Protein AF-A0A1M7S8F9-F1 (afdb_monomer_lite)

Sequence (194 aa):
MSPNDPVRAPMTLAQFEDLALRHGPDLDDWPAAARPGALALLEASAEARAVQAGAAALWRALDALAAEAEAPSPGLSARILAAAEAQAGAAPPEAARPPRPPAAEARRGRAGARRLLGAARRALTGAAGAGAAMAASLMLGAWLGYAALPAGANMAALSTAFPAAAGLETDAGADLLSQPLFAEIDAELEQDAR

pLDDT: mean 70.5, std 21.94, range [34.94, 98.38]

Organism: NCBI:txid1189325

Foldseek 3Di:
DDPDPPPPDADDLVNLLVQCQVQHLDLVSGDPVCSVSLVVCCVVDPVSVVSSVVRNVVVVVVVVVVVVDDDPDPVVVVVVVVVVVVVVPDDDPPPPPPPPPPPVVVVVVVVVVVVVVVVVVCVVVPDPDDPVVVVVVVVVCVVVVVPDDPPPPPPVVVVVPDDDPDDDDDDDDDDDPDDDPPPPPVPVVVVVPD

Secondary structure (DSSP, 8-state):
-------PPPPPHHHHHHHHHHH-S-GGGS-TTTHHHHHHHHHH-HHHHHHHHHHHHHHHHHHHHHHHSPPPPHHHHHHHHHHHHHHHHS------PPPPPPTTHHHHHHHHHHHHHHHHHHHHHH--SSSHHHHHHHHHHHHTT-----TTSSHHHHSSS--------------SS---TTSSSSSSSSSS--

Radius of gyration: 29.13 Å; chains: 1; bounding box: 64×75×73 Å

Structure (mmCIF, N/CA/C/O backbone):
data_AF-A0A1M7S8F9-F1
#
_entry.id   AF-A0A1M7S8F9-F1
#
loop_
_atom_site.group_PDB
_atom_site.id
_atom_site.type_symbol
_atom_site.label_atom_id
_atom_site.label_alt_id
_atom_site.label_comp_id
_atom_site.label_asym_id
_atom_site.label_entity_id
_atom_site.label_seq_id
_atom_site.pdbx_PDB_ins_code
_atom_site.Cartn_x
_atom_site.Cartn_y
_atom_site.Cartn_z
_atom_site.occupancy
_atom_site.B_iso_or_equiv
_atom_site.auth_seq_id
_atom_site.auth_comp_id
_atom_site.auth_asym_id
_atom_site.auth_atom_id
_atom_site.pdbx_PDB_model_num
ATOM 1 N N . MET A 1 1 ? -30.338 -23.825 14.138 1.00 41.28 1 MET A N 1
ATOM 2 C CA . MET A 1 1 ? -29.752 -22.634 14.790 1.00 41.28 1 MET A CA 1
ATOM 3 C C . MET A 1 1 ? -28.393 -23.037 15.324 1.00 41.28 1 MET A C 1
ATOM 5 O O . MET A 1 1 ? -28.346 -23.697 16.350 1.00 41.28 1 MET A O 1
ATOM 9 N N . SER A 1 2 ? -27.323 -22.749 14.584 1.00 49.06 2 SER A N 1
ATOM 10 C CA . SER A 1 2 ? -25.950 -23.021 15.027 1.00 49.06 2 SER A CA 1
ATOM 11 C C . SER A 1 2 ? -25.421 -21.780 15.751 1.00 49.06 2 SER A C 1
ATOM 13 O O . SER A 1 2 ? -25.262 -20.749 15.104 1.00 49.06 2 SER A O 1
ATOM 15 N N . PRO A 1 3 ? -25.196 -21.830 17.075 1.00 57.31 3 PRO A N 1
ATOM 16 C CA . PRO A 1 3 ? -24.767 -20.687 17.863 1.00 57.31 3 PRO A CA 1
ATOM 17 C C . PRO A 1 3 ? -23.244 -20.725 17.988 1.00 57.31 3 PRO A C 1
ATOM 19 O O . PRO A 1 3 ? -22.715 -21.104 19.027 1.00 57.31 3 PRO A O 1
ATOM 22 N N . ASN A 1 4 ? -22.529 -20.448 16.900 1.00 49.78 4 ASN A N 1
ATOM 23 C CA . ASN A 1 4 ? -21.087 -20.210 16.965 1.00 49.78 4 ASN A CA 1
ATOM 24 C C . ASN A 1 4 ? -20.593 -19.593 15.652 1.00 49.78 4 ASN A C 1
ATOM 26 O O . ASN A 1 4 ? -19.813 -20.200 14.925 1.00 49.78 4 ASN A O 1
ATOM 30 N N . ASP A 1 5 ? -21.072 -18.391 15.329 1.00 49.59 5 ASP A N 1
ATOM 31 C CA . ASP A 1 5 ? -20.255 -17.509 14.500 1.00 49.59 5 ASP A CA 1
ATOM 32 C C . ASP A 1 5 ? -19.135 -16.999 15.413 1.00 49.59 5 ASP A C 1
ATOM 34 O O . ASP A 1 5 ? -19.426 -16.282 16.378 1.00 49.59 5 ASP A O 1
ATOM 38 N N . PRO A 1 6 ? -17.866 -17.398 15.203 1.00 53.00 6 PRO A N 1
ATOM 39 C CA . PRO A 1 6 ? -16.778 -16.814 15.960 1.00 53.00 6 PRO A CA 1
ATOM 40 C C . PRO A 1 6 ? -16.787 -15.325 15.639 1.00 53.00 6 PRO A C 1
ATOM 42 O O . PRO A 1 6 ? -16.591 -14.939 14.487 1.00 53.00 6 PRO A O 1
ATOM 45 N N . VAL A 1 7 ? -17.047 -14.495 16.651 1.00 58.78 7 VAL A N 1
ATOM 46 C CA . VAL A 1 7 ? -16.961 -13.039 16.545 1.00 58.78 7 VAL A CA 1
ATOM 47 C C . VAL A 1 7 ? -15.551 -12.725 16.051 1.00 58.78 7 VAL A C 1
ATOM 49 O O . VAL A 1 7 ? -14.589 -12.771 16.820 1.00 58.78 7 VAL A O 1
ATOM 52 N N . ARG A 1 8 ? -15.400 -12.498 14.741 1.00 64.38 8 ARG A N 1
ATOM 53 C CA . ARG A 1 8 ? -14.128 -12.070 14.163 1.00 64.38 8 ARG A CA 1
ATOM 54 C C . ARG A 1 8 ? -13.757 -10.790 14.888 1.00 64.38 8 ARG A C 1
ATOM 56 O O . ARG A 1 8 ? -14.551 -9.853 14.924 1.00 64.38 8 ARG A O 1
ATOM 63 N N . ALA A 1 9 ? -12.568 -10.775 15.484 1.00 75.50 9 ALA A N 1
ATOM 64 C CA . ALA A 1 9 ? -12.058 -9.568 16.105 1.00 75.50 9 ALA A CA 1
ATOM 65 C C . ALA A 1 9 ? -12.121 -8.426 15.071 1.00 75.50 9 ALA A C 1
ATOM 67 O O . ALA A 1 9 ? -11.720 -8.642 13.920 1.00 75.50 9 ALA A O 1
ATOM 68 N N . PRO A 1 10 ? -12.659 -7.252 15.442 1.00 86.50 10 PRO A N 1
ATOM 69 C CA . PRO A 1 10 ? -12.748 -6.126 14.526 1.00 86.50 10 PRO A CA 1
ATOM 70 C C . PRO A 1 10 ? -11.347 -5.721 14.055 1.00 86.50 10 PRO A C 1
ATOM 72 O O . PRO A 1 10 ? -10.378 -5.813 14.814 1.00 86.50 10 PRO A O 1
ATOM 75 N N . MET A 1 11 ? -11.244 -5.285 12.795 1.00 96.00 11 MET A N 1
ATOM 76 C CA . MET A 1 11 ? -9.992 -4.783 12.227 1.00 96.00 11 MET A CA 1
ATOM 77 C C . MET A 1 11 ? -9.494 -3.598 13.057 1.00 96.00 11 MET A C 1
ATOM 79 O O . MET A 1 11 ? -10.256 -2.687 13.380 1.00 96.00 11 MET A O 1
ATOM 83 N N . THR A 1 12 ? -8.211 -3.609 13.408 1.00 97.38 12 THR A N 1
ATOM 84 C CA . THR A 1 12 ? -7.603 -2.497 14.146 1.00 97.38 12 THR A CA 1
ATOM 85 C C . THR A 1 12 ? -7.095 -1.421 13.189 1.00 97.38 12 THR A C 1
ATOM 87 O O . THR A 1 12 ? -6.765 -1.708 12.039 1.00 97.38 12 THR A O 1
ATOM 90 N N . LEU A 1 13 ? -6.959 -0.184 13.676 1.00 97.62 13 LEU A N 1
ATOM 91 C CA . LEU A 1 13 ? -6.411 0.921 12.881 1.00 97.62 13 LEU A CA 1
ATOM 92 C C . LEU A 1 13 ? -5.000 0.618 12.346 1.00 97.62 13 LEU A C 1
ATOM 94 O O . LEU A 1 13 ? -4.714 0.896 11.191 1.00 97.62 13 LEU A O 1
ATOM 98 N N . ALA A 1 14 ? -4.144 -0.022 13.148 1.00 97.62 14 ALA A N 1
ATOM 99 C CA . ALA A 1 14 ? -2.792 -0.390 12.721 1.00 97.62 14 ALA A CA 1
ATOM 100 C C . ALA A 1 14 ? -2.788 -1.454 11.607 1.00 97.62 14 ALA A C 1
ATOM 102 O O . ALA A 1 14 ? -1.946 -1.417 10.716 1.00 97.62 14 ALA A O 1
ATOM 103 N N . GLN A 1 15 ? -3.729 -2.407 11.644 1.00 97.81 15 GLN A N 1
ATOM 104 C CA . GLN A 1 15 ? -3.894 -3.387 10.562 1.00 97.81 15 GLN A CA 1
ATOM 105 C C . GLN A 1 15 ? -4.400 -2.723 9.281 1.00 97.81 15 GLN A C 1
ATOM 107 O O . GLN A 1 15 ? -3.953 -3.075 8.194 1.00 97.81 15 GLN A O 1
ATOM 112 N N . PHE A 1 16 ? -5.326 -1.772 9.414 1.00 98.38 16 PHE A N 1
ATOM 113 C CA . PHE A 1 16 ? -5.825 -0.981 8.296 1.00 98.38 16 PHE A CA 1
ATOM 114 C C . PHE A 1 16 ? -4.706 -0.156 7.646 1.00 98.38 16 PHE A C 1
ATOM 116 O O . PHE A 1 16 ? -4.571 -0.175 6.428 1.00 98.38 16 PHE A O 1
ATOM 123 N N . GLU A 1 17 ? -3.866 0.505 8.447 1.00 98.31 17 GLU A N 1
ATOM 124 C CA . GLU A 1 17 ? -2.717 1.282 7.966 1.00 98.31 17 GLU A CA 1
ATOM 125 C C . GLU A 1 17 ? -1.693 0.414 7.216 1.00 98.31 17 GLU A C 1
ATOM 127 O O . GLU A 1 17 ? -1.285 0.773 6.112 1.00 98.31 17 GLU A O 1
ATOM 132 N N . ASP A 1 18 ? -1.325 -0.756 7.757 1.00 98.06 18 ASP A N 1
ATOM 133 C CA . ASP A 1 18 ? -0.409 -1.689 7.077 1.00 98.06 18 ASP A CA 1
ATOM 134 C C . ASP A 1 18 ? -0.971 -2.154 5.723 1.00 98.06 18 ASP A C 1
ATOM 136 O O . ASP A 1 18 ? -0.253 -2.192 4.721 1.00 98.06 18 ASP A O 1
ATOM 140 N N . LEU A 1 19 ? -2.273 -2.458 5.668 1.00 98.00 19 LEU A N 1
ATOM 141 C CA . LEU A 1 19 ? -2.936 -2.848 4.425 1.00 98.00 19 LEU A CA 1
ATOM 142 C C . LEU A 1 19 ? -3.006 -1.694 3.418 1.00 98.00 19 LEU A C 1
ATOM 144 O O . LEU A 1 19 ? -2.709 -1.920 2.247 1.00 98.00 19 LEU A O 1
ATOM 148 N N . ALA A 1 20 ? -3.318 -0.473 3.859 1.00 97.81 20 ALA A N 1
ATOM 149 C CA . ALA A 1 20 ? -3.375 0.708 2.996 1.00 97.81 20 ALA A CA 1
ATOM 150 C C . ALA A 1 20 ? -2.008 1.056 2.390 1.00 97.81 20 ALA A C 1
ATOM 152 O O . ALA A 1 20 ? -1.920 1.418 1.216 1.00 97.81 20 ALA A O 1
ATOM 153 N N . LEU A 1 21 ? -0.924 0.899 3.154 1.00 96.50 21 LEU A N 1
ATOM 154 C CA . LEU A 1 21 ? 0.434 1.102 2.643 1.00 96.50 21 LEU A CA 1
ATOM 155 C C . LEU A 1 21 ? 0.855 0.007 1.657 1.00 96.50 21 LEU A C 1
ATOM 157 O O . LEU A 1 21 ? 1.528 0.297 0.671 1.00 96.50 21 LEU A O 1
ATOM 161 N N . ARG A 1 22 ? 0.467 -1.248 1.912 1.00 97.56 22 ARG A N 1
ATOM 162 C CA . ARG A 1 22 ? 0.866 -2.402 1.093 1.00 97.56 22 ARG A CA 1
ATOM 163 C C . ARG A 1 22 ? 0.074 -2.533 -0.208 1.00 97.56 22 ARG A C 1
ATOM 165 O O . ARG A 1 22 ? 0.657 -2.906 -1.221 1.00 97.56 22 ARG A O 1
ATOM 172 N N . HIS A 1 23 ? -1.236 -2.310 -0.156 1.00 97.00 23 HIS A N 1
ATOM 173 C CA . HIS A 1 23 ? -2.159 -2.547 -1.273 1.00 97.00 23 HIS A CA 1
ATOM 174 C C . HIS A 1 23 ? -2.644 -1.261 -1.939 1.00 97.00 23 HIS A C 1
ATOM 176 O O . HIS A 1 23 ? -3.227 -1.321 -3.012 1.00 97.00 23 HIS A O 1
ATOM 182 N N . GLY A 1 24 ? -2.389 -0.108 -1.325 1.00 96.62 24 GLY A N 1
ATOM 183 C CA . GLY A 1 24 ? -2.813 1.177 -1.846 1.00 96.62 24 GLY A CA 1
ATOM 184 C C . GLY A 1 24 ? -4.198 1.623 -1.378 1.00 96.62 24 GLY A C 1
ATOM 185 O O . GLY A 1 24 ? -4.807 1.007 -0.495 1.00 96.62 24 GLY A O 1
ATOM 186 N N . PRO A 1 25 ? -4.675 2.754 -1.925 1.00 96.12 25 PRO A N 1
ATOM 187 C CA . PRO A 1 25 ? -5.877 3.433 -1.465 1.00 96.12 25 PRO A CA 1
ATOM 188 C C . PRO A 1 25 ? -7.164 2.855 -2.065 1.00 96.12 25 PRO A C 1
ATOM 190 O O . PRO A 1 25 ? -8.249 3.288 -1.678 1.00 96.12 25 PRO A O 1
ATOM 193 N N . ASP A 1 26 ? -7.078 1.919 -3.008 1.00 97.62 26 ASP A N 1
ATOM 194 C CA . ASP A 1 26 ? -8.249 1.247 -3.558 1.00 97.62 26 ASP A CA 1
ATOM 195 C C . ASP A 1 26 ? -8.522 -0.051 -2.787 1.00 97.62 26 ASP A C 1
ATOM 197 O O . ASP A 1 26 ? -7.684 -0.948 -2.713 1.00 97.62 26 ASP A O 1
ATOM 201 N N . LEU A 1 27 ? -9.707 -0.148 -2.181 1.00 97.31 27 LEU A N 1
ATOM 202 C CA . LEU A 1 27 ? -10.128 -1.327 -1.423 1.00 97.31 27 LEU A CA 1
ATOM 203 C C . LEU A 1 27 ? -10.412 -2.527 -2.335 1.00 97.31 27 LEU A C 1
ATOM 205 O O . LEU A 1 27 ? -10.430 -3.665 -1.850 1.00 97.31 27 LEU A O 1
ATOM 209 N N . ASP A 1 28 ? -10.625 -2.306 -3.631 1.00 97.69 28 ASP A N 1
ATOM 210 C CA . ASP A 1 28 ? -10.851 -3.389 -4.583 1.00 97.69 28 ASP A CA 1
ATOM 211 C C . ASP A 1 28 ? -9.584 -4.192 -4.892 1.00 97.69 28 ASP A C 1
ATOM 213 O O . ASP A 1 28 ? -9.684 -5.380 -5.220 1.00 97.69 28 ASP A O 1
ATOM 217 N N . ASP A 1 29 ? -8.411 -3.615 -4.632 1.00 96.62 29 ASP A N 1
ATOM 218 C CA . ASP A 1 29 ? -7.114 -4.292 -4.717 1.00 96.62 29 ASP A CA 1
ATOM 219 C C . ASP A 1 29 ? -6.747 -5.045 -3.426 1.00 96.62 29 ASP A C 1
ATOM 221 O O . ASP A 1 29 ? -5.787 -5.824 -3.376 1.00 96.62 29 ASP A O 1
ATOM 225 N N . TRP A 1 30 ? -7.524 -4.862 -2.353 1.00 97.31 30 TRP A N 1
ATOM 226 C CA . TRP A 1 30 ? -7.241 -5.499 -1.070 1.00 97.31 30 TRP A CA 1
ATOM 227 C C . TRP A 1 30 ? -7.670 -6.975 -1.052 1.00 97.31 30 TRP A C 1
ATOM 229 O O . TRP A 1 30 ? -8.635 -7.375 -1.727 1.00 97.31 30 TRP A O 1
ATOM 239 N N . PRO A 1 31 ? -7.036 -7.804 -0.193 1.00 97.75 31 PRO A N 1
ATOM 240 C CA . PRO A 1 31 ? -7.470 -9.176 0.039 1.00 97.75 31 PRO A CA 1
ATOM 241 C C . PRO A 1 31 ? -8.956 -9.241 0.411 1.00 97.75 31 PRO A C 1
ATOM 243 O O . PRO A 1 31 ? -9.403 -8.562 1.337 1.00 97.75 31 PRO A O 1
ATOM 246 N N . ALA A 1 32 ? -9.723 -10.109 -0.258 1.00 97.00 32 ALA A N 1
ATOM 247 C CA . ALA A 1 32 ? -11.176 -10.220 -0.071 1.00 97.00 32 ALA A CA 1
ATOM 248 C C . ALA A 1 32 ? -11.593 -10.422 1.400 1.00 97.00 32 ALA A C 1
ATOM 250 O O . ALA A 1 32 ? -12.615 -9.905 1.842 1.00 97.00 32 ALA A O 1
ATOM 251 N N . ALA A 1 33 ? -10.771 -11.122 2.191 1.00 94.94 33 ALA A N 1
ATOM 252 C CA . ALA A 1 33 ? -11.032 -11.352 3.610 1.00 94.94 33 ALA A CA 1
ATOM 253 C C . ALA A 1 33 ? -10.939 -10.085 4.486 1.00 94.94 33 ALA A C 1
ATOM 255 O O . ALA A 1 33 ? -11.501 -10.087 5.583 1.00 94.94 33 ALA A O 1
ATOM 256 N N . ALA A 1 34 ? -10.233 -9.045 4.031 1.00 96.75 34 ALA A N 1
ATOM 257 C CA . ALA A 1 34 ? -9.975 -7.814 4.776 1.00 96.75 34 ALA A CA 1
ATOM 258 C C . ALA A 1 34 ? -10.980 -6.691 4.463 1.00 96.75 34 ALA A C 1
ATOM 260 O O . ALA A 1 34 ? -11.256 -5.870 5.340 1.00 96.75 34 ALA A O 1
ATOM 261 N N . ARG A 1 35 ? -11.570 -6.676 3.256 1.00 97.25 35 ARG A N 1
ATOM 262 C CA . ARG A 1 35 ? -12.455 -5.587 2.791 1.00 97.25 35 ARG A CA 1
ATOM 263 C C . ARG A 1 35 ? -13.631 -5.286 3.727 1.00 97.25 35 ARG A C 1
ATOM 265 O O . ARG A 1 35 ? -13.819 -4.114 4.039 1.00 97.25 35 ARG A O 1
ATOM 272 N N . PRO A 1 36 ? -14.389 -6.277 4.248 1.00 96.31 36 PRO A N 1
ATOM 273 C CA . PRO A 1 36 ? -15.520 -5.975 5.128 1.00 96.31 36 PRO A CA 1
ATOM 274 C C . PRO A 1 36 ? -15.092 -5.259 6.415 1.00 96.31 36 PRO A C 1
ATOM 276 O O . PRO A 1 36 ? -15.777 -4.351 6.875 1.00 96.31 36 PRO A O 1
ATOM 279 N N . GLY A 1 37 ? -13.938 -5.637 6.979 1.00 96.06 37 GLY A N 1
ATOM 280 C CA . GLY A 1 37 ? -13.389 -4.996 8.175 1.00 96.06 37 GLY A CA 1
ATOM 281 C C . GLY A 1 37 ? -12.900 -3.574 7.904 1.00 96.06 37 GLY A C 1
ATOM 282 O O . GLY A 1 37 ? -13.138 -2.687 8.716 1.00 96.06 37 GLY A O 1
ATOM 283 N N . ALA A 1 38 ? -12.273 -3.355 6.747 1.00 97.50 38 ALA A N 1
ATOM 284 C CA . ALA A 1 38 ? -11.813 -2.042 6.313 1.00 97.50 38 ALA A CA 1
ATOM 285 C C . ALA A 1 38 ? -12.983 -1.071 6.083 1.00 97.50 38 ALA A C 1
ATOM 287 O O . ALA A 1 38 ? -12.955 0.051 6.585 1.00 97.50 38 ALA A O 1
ATOM 288 N N . LEU A 1 39 ? -14.040 -1.526 5.400 1.00 97.69 39 LEU A N 1
ATOM 289 C CA . LEU A 1 39 ? -15.259 -0.743 5.170 1.00 97.69 39 LEU A CA 1
ATOM 290 C C . LEU A 1 39 ? -15.948 -0.369 6.487 1.00 97.69 39 LEU A C 1
ATOM 292 O O . LEU A 1 39 ? -16.230 0.806 6.713 1.00 97.69 39 LEU A O 1
ATOM 296 N N . ALA A 1 40 ? -16.144 -1.342 7.383 1.00 96.56 40 ALA A N 1
ATOM 297 C CA . ALA A 1 40 ? -16.738 -1.087 8.694 1.00 96.56 40 ALA A CA 1
ATOM 298 C C . ALA A 1 40 ? -15.907 -0.090 9.524 1.00 96.56 40 ALA A C 1
ATOM 300 O O . ALA A 1 40 ? -16.459 0.771 10.209 1.00 96.56 40 ALA A O 1
ATOM 301 N N . LEU A 1 41 ? -14.573 -0.177 9.453 1.00 97.19 41 LEU A N 1
ATOM 302 C CA . LEU A 1 41 ? -13.689 0.743 10.165 1.00 97.19 41 LEU A CA 1
ATOM 303 C C . LEU A 1 41 ? -13.732 2.163 9.576 1.00 97.19 41 LEU A C 1
ATOM 305 O O . LEU A 1 41 ? -13.752 3.128 10.336 1.00 97.19 41 LEU A O 1
ATOM 309 N N . LEU A 1 42 ? -13.781 2.301 8.248 1.00 97.75 42 LEU A N 1
ATOM 310 C CA . LEU A 1 42 ? -13.898 3.596 7.567 1.00 97.75 42 LEU A CA 1
ATOM 311 C C . LEU A 1 42 ? -15.215 4.310 7.878 1.00 97.75 42 LEU A C 1
ATOM 313 O O . LEU A 1 42 ? -15.230 5.534 8.027 1.00 97.75 42 LEU A O 1
ATOM 317 N N . GLU A 1 43 ? -16.304 3.556 8.000 1.00 97.75 43 GLU A N 1
ATOM 318 C CA . GLU A 1 43 ? -17.602 4.093 8.406 1.00 97.75 43 GLU A CA 1
ATOM 319 C C . GLU A 1 43 ? -17.563 4.607 9.855 1.00 97.75 43 GLU A C 1
ATOM 321 O O . GLU A 1 43 ? -18.029 5.712 10.142 1.00 97.75 43 GLU A O 1
ATOM 326 N N . ALA A 1 44 ? -16.947 3.846 10.763 1.00 97.19 44 ALA A N 1
ATOM 327 C CA . ALA A 1 44 ? -16.972 4.131 12.197 1.00 97.19 44 ALA A CA 1
ATOM 328 C C . ALA A 1 44 ? -15.886 5.108 12.694 1.00 97.19 44 ALA A C 1
ATOM 330 O O . ALA A 1 44 ? -16.081 5.748 13.728 1.00 97.19 44 ALA A O 1
ATOM 331 N N . SER A 1 45 ? -14.740 5.232 12.010 1.00 98.00 45 SER A N 1
ATOM 332 C CA . SER A 1 45 ? -13.571 5.990 12.494 1.00 98.00 45 SER A CA 1
ATOM 333 C C . SER A 1 45 ? -13.174 7.125 11.549 1.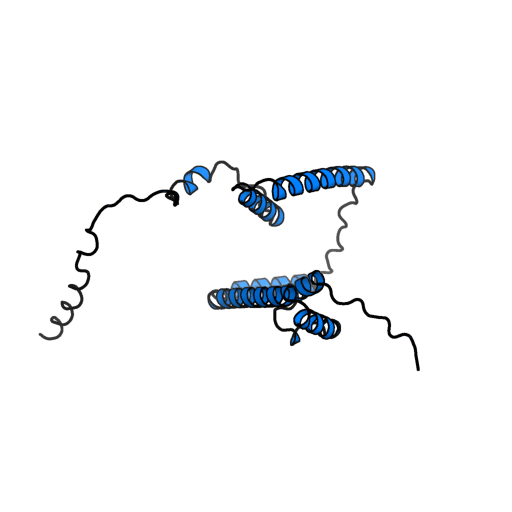00 98.00 45 SER A C 1
ATOM 335 O O . SER A 1 45 ? -12.969 6.945 10.347 1.00 98.00 45 SER A O 1
ATOM 337 N N . ALA A 1 46 ? -13.036 8.330 12.106 1.00 98.06 46 ALA A N 1
ATOM 338 C CA . ALA A 1 46 ? -12.494 9.478 11.380 1.00 98.06 46 ALA A CA 1
ATOM 339 C C . ALA A 1 46 ? -10.985 9.326 11.130 1.00 98.06 46 ALA A C 1
ATOM 341 O O . ALA A 1 46 ? -10.491 9.718 10.074 1.00 98.06 46 ALA A O 1
ATOM 342 N N . GLU A 1 47 ? -10.267 8.706 12.064 1.00 98.00 47 GLU A N 1
ATOM 343 C CA . GLU A 1 47 ? -8.839 8.414 11.963 1.00 98.00 47 GLU A CA 1
ATOM 344 C C . GLU A 1 47 ? -8.549 7.459 10.803 1.00 98.00 47 GLU A C 1
ATOM 346 O O . GLU A 1 47 ? -7.645 7.718 10.013 1.00 98.00 47 GLU A O 1
ATOM 351 N N . ALA A 1 48 ? -9.351 6.402 10.635 1.00 97.88 48 ALA A N 1
ATOM 352 C CA . ALA A 1 48 ? -9.216 5.484 9.504 1.00 97.88 48 ALA A CA 1
ATOM 353 C C . ALA A 1 48 ? -9.409 6.200 8.156 1.00 97.88 48 ALA A C 1
ATOM 355 O O . ALA A 1 48 ? -8.633 5.998 7.223 1.00 97.88 48 ALA A O 1
ATOM 356 N N . ARG A 1 49 ? -10.394 7.105 8.065 1.00 98.38 49 ARG A N 1
ATOM 357 C CA . ARG A 1 49 ? -10.598 7.938 6.867 1.00 98.38 49 ARG A CA 1
ATOM 358 C C . ARG A 1 49 ? -9.422 8.881 6.608 1.00 98.38 49 ARG A C 1
ATOM 360 O O . ARG A 1 49 ? -9.039 9.058 5.454 1.00 98.38 49 ARG A O 1
ATOM 367 N N . ALA A 1 50 ? -8.825 9.450 7.657 1.00 97.94 50 ALA A N 1
ATOM 368 C CA . ALA A 1 50 ? -7.627 10.277 7.531 1.00 97.94 50 ALA A CA 1
ATOM 369 C C . ALA A 1 50 ? -6.420 9.467 7.025 1.00 97.94 50 ALA A C 1
ATOM 371 O O . ALA A 1 50 ? -5.714 9.930 6.130 1.00 97.94 50 ALA A O 1
ATOM 372 N N . VAL A 1 51 ? -6.225 8.241 7.528 1.00 97.75 51 VAL A N 1
ATOM 373 C CA . VAL A 1 51 ? -5.196 7.311 7.027 1.00 97.75 51 VAL A CA 1
ATOM 374 C C . VAL A 1 51 ? -5.426 6.997 5.547 1.00 97.75 51 VAL A C 1
ATOM 376 O O . VAL A 1 51 ? -4.490 7.101 4.756 1.00 97.75 51 VAL A O 1
ATOM 379 N N . GLN A 1 52 ? -6.667 6.705 5.144 1.00 98.12 52 GLN A N 1
ATOM 380 C CA . GLN A 1 52 ? -6.998 6.423 3.743 1.00 98.12 52 GLN A CA 1
ATOM 381 C C . GLN A 1 52 ? -6.711 7.615 2.823 1.00 98.12 52 GLN A C 1
ATOM 383 O O . GLN A 1 52 ? -6.123 7.453 1.754 1.00 98.12 52 GLN A O 1
ATOM 388 N N . ALA A 1 53 ? -7.086 8.825 3.246 1.00 97.75 53 ALA A N 1
ATOM 389 C CA . ALA A 1 53 ? -6.798 10.046 2.501 1.00 97.75 53 ALA A CA 1
ATOM 390 C C . ALA A 1 53 ? -5.285 10.302 2.381 1.00 97.75 53 ALA A C 1
ATOM 392 O O . ALA A 1 53 ? -4.811 10.699 1.314 1.00 97.75 53 ALA A O 1
ATOM 393 N N . GLY A 1 54 ? -4.524 10.035 3.447 1.00 97.00 54 GLY A N 1
ATOM 394 C CA . GLY A 1 54 ? -3.064 10.118 3.451 1.00 97.00 54 GLY A CA 1
ATOM 395 C C . 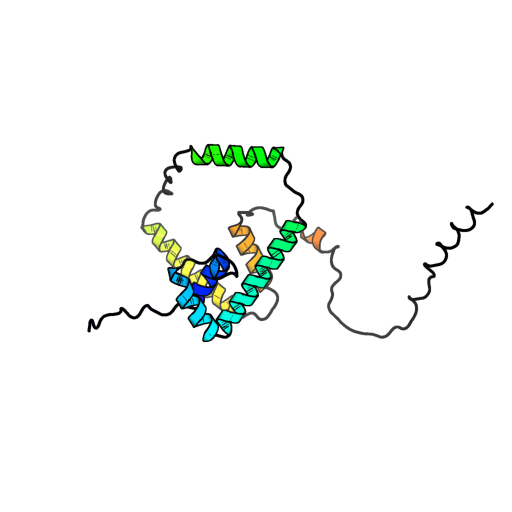GLY A 1 54 ? -2.417 9.126 2.485 1.00 97.00 54 GLY A C 1
ATOM 396 O O . GLY A 1 54 ? -1.585 9.525 1.671 1.00 97.00 54 GLY A O 1
ATOM 397 N N . ALA A 1 55 ? -2.853 7.863 2.504 1.00 96.44 55 ALA A N 1
ATOM 398 C CA . ALA A 1 55 ? -2.402 6.852 1.550 1.00 96.44 55 ALA A CA 1
ATOM 399 C C . ALA A 1 55 ? -2.714 7.279 0.104 1.00 96.44 55 ALA A C 1
ATOM 401 O O . ALA A 1 55 ? -1.828 7.267 -0.746 1.00 96.44 55 ALA A O 1
ATOM 402 N N . ALA A 1 56 ? -3.931 7.755 -0.171 1.00 97.75 56 ALA A N 1
ATOM 403 C CA . ALA A 1 56 ? -4.314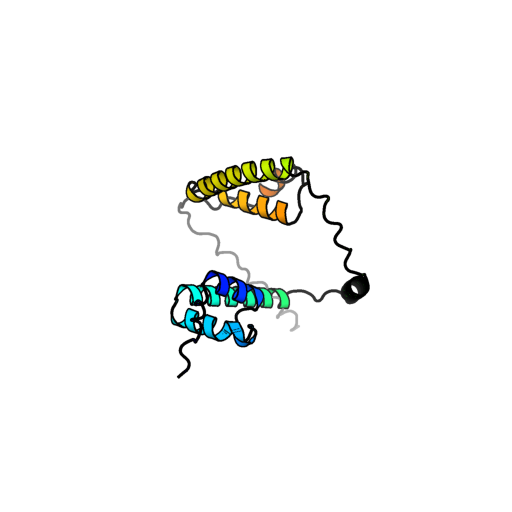 8.234 -1.500 1.00 97.75 56 ALA A CA 1
ATOM 404 C C . ALA A 1 56 ? -3.501 9.455 -1.966 1.00 97.75 56 ALA A C 1
ATOM 406 O O . ALA A 1 56 ? -3.232 9.617 -3.157 1.00 97.75 56 ALA A O 1
ATOM 407 N N . ALA A 1 57 ? -3.114 10.348 -1.052 1.00 97.19 57 ALA A N 1
ATOM 408 C CA . ALA A 1 57 ? -2.230 11.466 -1.371 1.00 97.19 57 ALA A CA 1
ATOM 409 C C . ALA A 1 57 ? -0.804 10.995 -1.694 1.00 97.19 57 ALA A C 1
ATOM 411 O O . ALA A 1 57 ? -0.232 11.449 -2.682 1.00 97.19 57 ALA A O 1
ATOM 412 N N . LEU A 1 58 ? -0.264 10.061 -0.906 1.00 96.44 58 LEU A N 1
ATOM 413 C CA . LEU A 1 58 ? 1.055 9.478 -1.142 1.00 96.44 58 LEU A CA 1
ATOM 414 C C . LEU A 1 58 ? 1.125 8.781 -2.504 1.00 96.44 58 LEU A C 1
ATOM 416 O O . LEU A 1 58 ? 2.048 9.041 -3.268 1.00 96.44 58 LEU A O 1
ATOM 420 N N . TRP A 1 59 ? 0.137 7.949 -2.834 1.00 96.56 59 TRP A N 1
ATOM 421 C CA . TRP A 1 59 ? 0.107 7.234 -4.112 1.00 96.56 59 TRP A CA 1
ATOM 422 C C . TRP A 1 59 ? 0.045 8.176 -5.312 1.00 96.56 59 TRP A C 1
ATOM 424 O O . TRP A 1 59 ? 0.847 8.037 -6.226 1.00 96.56 59 TRP A O 1
ATOM 434 N N . ARG A 1 60 ? -0.786 9.223 -5.259 1.00 96.88 60 ARG A N 1
ATOM 435 C CA . ARG A 1 60 ? -0.800 10.254 -6.311 1.00 96.88 60 ARG A CA 1
ATOM 436 C C . ARG A 1 60 ? 0.540 10.976 -6.458 1.00 96.88 60 ARG A C 1
ATOM 438 O O . ARG A 1 60 ? 0.917 11.323 -7.571 1.00 96.88 60 ARG A O 1
ATOM 445 N N . ALA A 1 61 ? 1.251 11.219 -5.356 1.00 96.44 61 ALA A N 1
ATOM 446 C CA . ALA A 1 61 ? 2.579 11.825 -5.409 1.00 96.44 61 ALA A CA 1
ATOM 447 C C . ALA A 1 61 ? 3.610 10.882 -6.051 1.00 96.44 61 ALA A C 1
ATOM 449 O O . ALA A 1 61 ? 4.451 11.336 -6.825 1.00 96.44 61 ALA A O 1
ATOM 450 N N . LEU A 1 62 ? 3.528 9.579 -5.767 1.00 95.00 62 LEU A N 1
ATOM 451 C CA . LEU A 1 62 ? 4.371 8.567 -6.407 1.00 95.00 62 LEU A CA 1
ATOM 452 C C . LEU A 1 62 ? 4.068 8.444 -7.905 1.00 95.00 62 LEU A C 1
ATOM 454 O O . LEU A 1 62 ? 5.004 8.395 -8.697 1.00 95.00 62 LEU A O 1
ATOM 458 N N . ASP A 1 63 ? 2.794 8.465 -8.298 1.00 94.81 63 ASP A N 1
ATOM 459 C CA . ASP A 1 63 ? 2.387 8.429 -9.707 1.00 94.81 63 ASP A CA 1
ATOM 460 C C . ASP A 1 63 ? 2.863 9.671 -10.468 1.00 94.81 63 ASP A C 1
ATOM 462 O O . ASP A 1 63 ? 3.363 9.561 -11.587 1.00 94.81 63 ASP A O 1
ATOM 466 N N . ALA A 1 64 ? 2.766 10.854 -9.854 1.00 95.31 64 ALA A N 1
ATOM 467 C CA . ALA A 1 64 ? 3.289 12.088 -10.436 1.00 95.31 64 ALA A CA 1
ATOM 468 C C . ALA A 1 64 ? 4.810 12.011 -10.642 1.00 95.31 64 ALA A C 1
ATOM 470 O O . ALA A 1 64 ? 5.301 12.304 -11.730 1.00 95.31 64 ALA A O 1
ATOM 471 N N . LEU A 1 65 ? 5.548 11.530 -9.636 1.00 95.56 65 LEU A N 1
ATOM 472 C CA . LEU A 1 65 ? 6.995 11.339 -9.743 1.00 95.56 65 LEU A CA 1
ATOM 473 C C . LEU A 1 65 ? 7.358 10.314 -10.830 1.00 95.56 65 LEU A C 1
ATOM 475 O O . LEU A 1 65 ? 8.335 10.496 -11.552 1.00 95.56 65 LEU A O 1
ATOM 479 N N . ALA A 1 66 ? 6.572 9.245 -10.962 1.00 93.81 66 ALA A N 1
ATOM 480 C CA . ALA A 1 66 ? 6.769 8.240 -11.999 1.00 93.81 66 ALA A CA 1
ATOM 481 C C . ALA A 1 66 ? 6.501 8.794 -13.407 1.00 93.81 66 ALA A C 1
ATOM 483 O O . ALA A 1 66 ? 7.195 8.410 -14.345 1.00 93.81 66 ALA A O 1
ATOM 484 N N . ALA A 1 67 ? 5.535 9.704 -13.560 1.00 92.88 67 ALA A N 1
ATOM 485 C CA . ALA A 1 67 ? 5.249 10.366 -14.832 1.00 92.88 67 ALA A CA 1
ATOM 486 C C . ALA A 1 67 ? 6.363 11.336 -15.264 1.00 92.88 67 ALA A C 1
ATOM 488 O O . ALA A 1 67 ? 6.581 11.525 -16.459 1.00 92.88 67 ALA A O 1
ATOM 489 N N . GLU A 1 68 ? 7.067 11.938 -14.304 1.00 92.12 68 GLU A N 1
ATOM 490 C CA . GLU A 1 68 ? 8.222 12.810 -14.554 1.00 92.12 68 GLU A CA 1
ATOM 491 C C . GLU A 1 68 ? 9.526 12.033 -14.785 1.00 92.12 68 GLU A C 1
ATOM 493 O O . GLU A 1 68 ? 10.475 12.563 -15.366 1.00 92.12 68 GLU A O 1
ATOM 498 N N . ALA A 1 69 ? 9.598 10.782 -14.327 1.00 91.94 69 ALA A N 1
ATOM 499 C CA . ALA A 1 69 ? 10.794 9.968 -14.451 1.00 91.94 69 ALA A CA 1
ATOM 500 C C . ALA A 1 69 ? 11.064 9.591 -15.916 1.00 91.94 69 ALA A C 1
ATOM 502 O O . ALA A 1 69 ? 10.216 9.026 -16.609 1.00 91.94 69 ALA A O 1
ATOM 503 N N . GLU A 1 70 ? 12.290 9.841 -16.380 1.00 93.12 70 GLU A N 1
ATOM 504 C CA . GLU A 1 70 ? 12.737 9.338 -17.676 1.00 93.12 70 GLU A CA 1
ATOM 505 C C . GLU A 1 70 ? 12.761 7.804 -17.658 1.00 93.12 70 GLU A C 1
ATOM 507 O O . GLU A 1 70 ? 13.223 7.173 -16.699 1.00 93.12 70 GLU A O 1
ATOM 512 N N . ALA A 1 71 ? 12.260 7.195 -18.734 1.00 89.31 71 ALA A N 1
ATOM 513 C CA . ALA A 1 71 ? 12.256 5.749 -18.858 1.00 89.31 71 ALA A CA 1
ATOM 514 C C . ALA A 1 71 ? 13.695 5.204 -18.759 1.00 89.31 71 ALA A C 1
ATOM 516 O O . ALA A 1 71 ? 14.609 5.738 -19.397 1.00 89.31 71 ALA A O 1
ATOM 517 N N . PRO A 1 72 ? 13.929 4.118 -17.999 1.00 91.38 72 PRO A N 1
ATOM 518 C CA . PRO A 1 72 ? 15.250 3.517 -17.919 1.00 91.38 72 PRO A CA 1
ATOM 519 C C . PRO A 1 72 ? 15.722 3.090 -19.310 1.00 91.38 72 PRO A C 1
ATOM 521 O O . PRO A 1 72 ? 14.950 2.555 -20.112 1.00 91.38 72 PRO A O 1
ATOM 524 N N . SER A 1 73 ? 17.012 3.302 -19.591 1.00 93.94 73 SER A N 1
ATOM 525 C CA . SER A 1 73 ? 17.576 2.937 -20.891 1.00 93.94 73 SER A CA 1
ATOM 526 C C . SER A 1 73 ? 17.325 1.450 -21.200 1.00 93.94 73 SER A C 1
ATOM 528 O O . SER A 1 73 ? 17.428 0.611 -20.297 1.00 93.94 73 SER A O 1
ATOM 530 N N . PRO A 1 74 ? 17.056 1.073 -22.466 1.00 94.25 74 PRO A N 1
ATOM 531 C CA . PRO A 1 74 ? 16.762 -0.318 -22.822 1.00 94.25 74 PRO A CA 1
ATOM 532 C C . PRO A 1 74 ? 17.841 -1.309 -22.359 1.00 94.25 74 PRO A C 1
ATOM 534 O O . PRO A 1 74 ? 17.530 -2.420 -21.932 1.00 94.25 74 PRO A O 1
ATOM 537 N N . GLY A 1 75 ? 19.113 -0.891 -22.380 1.00 95.88 75 GLY A N 1
ATOM 538 C CA . GLY A 1 75 ? 20.236 -1.697 -21.899 1.00 95.88 75 GLY A CA 1
ATOM 539 C C . GLY A 1 75 ? 20.232 -1.921 -20.384 1.00 95.88 75 GLY A C 1
ATOM 540 O O . GLY A 1 75 ? 20.585 -3.009 -19.931 1.00 95.88 75 GLY A O 1
ATOM 541 N N . LEU A 1 76 ? 19.811 -0.932 -19.588 1.00 93.94 76 LEU A N 1
ATOM 542 C CA . LEU A 1 76 ? 19.656 -1.101 -18.142 1.00 93.94 76 LEU A CA 1
ATOM 543 C C . LEU A 1 76 ? 18.496 -2.053 -17.834 1.00 93.94 76 LEU A C 1
ATOM 545 O O . LEU A 1 76 ? 18.675 -2.996 -17.064 1.00 93.94 76 LEU A O 1
ATOM 549 N N . SER A 1 77 ? 17.351 -1.855 -18.487 1.00 94.62 77 SER A N 1
ATOM 550 C CA . SER A 1 77 ? 16.173 -2.715 -18.337 1.00 94.62 77 SER A CA 1
ATOM 551 C C . SER A 1 77 ? 16.490 -4.175 -18.679 1.00 94.62 77 SER A C 1
ATOM 553 O O . SER A 1 77 ? 16.195 -5.067 -17.887 1.00 94.62 77 SER A O 1
ATOM 555 N N . ALA A 1 78 ? 17.192 -4.429 -19.789 1.00 94.75 78 ALA A N 1
ATOM 556 C CA . ALA A 1 78 ? 17.632 -5.773 -20.169 1.00 94.75 78 ALA A CA 1
ATOM 557 C C . ALA A 1 78 ? 18.565 -6.411 -19.123 1.00 94.75 78 ALA A C 1
ATOM 559 O O . ALA A 1 78 ? 18.427 -7.590 -18.803 1.00 94.75 78 ALA A O 1
ATOM 560 N N . ARG A 1 79 ? 19.492 -5.634 -18.547 1.00 95.62 79 ARG A N 1
ATOM 561 C CA . ARG A 1 79 ? 20.398 -6.120 -17.491 1.00 95.62 79 ARG A CA 1
ATOM 562 C C . ARG A 1 79 ? 19.661 -6.454 -16.197 1.00 95.62 79 ARG A C 1
ATOM 564 O O . ARG A 1 79 ? 20.009 -7.443 -15.559 1.00 95.62 79 ARG A O 1
ATOM 571 N N . ILE A 1 80 ? 18.670 -5.651 -15.812 1.00 94.38 80 ILE A N 1
ATOM 572 C CA . ILE A 1 80 ? 17.841 -5.907 -14.627 1.00 94.38 80 ILE A CA 1
ATOM 573 C C . ILE A 1 80 ? 17.022 -7.187 -14.824 1.00 94.38 80 ILE A C 1
ATOM 575 O O . ILE A 1 80 ? 17.017 -8.041 -13.940 1.00 94.38 80 ILE A O 1
ATOM 579 N N . LEU A 1 81 ? 16.387 -7.352 -15.989 1.00 94.69 81 LEU A N 1
ATOM 580 C CA . LEU A 1 81 ? 15.604 -8.550 -16.306 1.00 94.69 81 LEU A CA 1
ATOM 581 C C . LEU A 1 81 ? 16.478 -9.810 -16.328 1.00 94.69 81 LEU A C 1
ATOM 583 O O . LEU A 1 81 ? 16.151 -10.786 -15.658 1.00 94.69 81 LEU A O 1
ATOM 587 N N . ALA A 1 82 ? 17.640 -9.759 -16.986 1.00 94.19 82 ALA A N 1
ATOM 588 C CA . ALA A 1 82 ? 18.587 -10.874 -16.997 1.00 94.19 82 ALA A CA 1
ATOM 589 C C . ALA A 1 82 ? 19.084 -11.238 -15.584 1.00 94.19 82 ALA A C 1
ATOM 591 O O . ALA A 1 82 ? 19.230 -12.415 -15.255 1.00 94.19 82 ALA A O 1
ATOM 592 N N . ALA A 1 83 ? 19.322 -10.240 -14.723 1.00 93.56 83 ALA A N 1
ATOM 593 C CA . ALA A 1 83 ? 19.698 -10.477 -13.331 1.00 93.56 83 ALA A CA 1
ATOM 594 C C . ALA A 1 83 ? 18.559 -11.125 -12.523 1.00 93.56 83 ALA A C 1
ATOM 596 O O . ALA A 1 83 ? 18.814 -12.047 -11.748 1.00 93.56 83 ALA A O 1
ATOM 597 N N . ALA A 1 84 ? 17.311 -10.688 -12.721 1.00 91.69 84 ALA A N 1
ATOM 598 C CA . ALA A 1 84 ? 16.143 -11.261 -12.055 1.00 91.69 84 ALA A CA 1
ATOM 599 C C . ALA A 1 84 ? 15.899 -12.725 -12.465 1.00 91.69 84 ALA A C 1
ATOM 601 O O . ALA A 1 84 ? 15.640 -13.568 -11.607 1.00 91.69 84 ALA A O 1
ATOM 602 N N . GLU A 1 85 ? 16.045 -13.051 -13.751 1.00 92.38 85 GLU A N 1
ATOM 603 C CA . GLU A 1 85 ? 15.937 -14.427 -14.257 1.00 92.38 85 GLU A CA 1
ATOM 604 C C . GLU A 1 85 ? 17.037 -15.335 -13.695 1.00 92.38 85 GLU A C 1
ATOM 606 O O . GLU A 1 85 ? 16.756 -16.442 -13.226 1.00 92.38 85 GLU A O 1
ATOM 611 N N . ALA A 1 86 ? 18.283 -14.850 -13.660 1.00 89.94 86 ALA A N 1
ATOM 612 C CA . ALA A 1 86 ? 19.389 -15.575 -13.039 1.00 89.94 86 ALA A CA 1
ATOM 613 C C . ALA A 1 86 ? 19.131 -15.843 -11.544 1.00 89.94 86 ALA A C 1
ATOM 615 O O . ALA A 1 86 ? 19.456 -16.919 -11.038 1.00 89.94 86 ALA A O 1
ATOM 616 N N . GLN A 1 87 ? 18.502 -14.894 -10.844 1.00 85.56 87 GLN A N 1
ATOM 617 C CA . GLN A 1 87 ? 18.115 -15.040 -9.440 1.00 85.56 87 GLN A CA 1
ATOM 618 C C . GLN A 1 87 ? 16.962 -16.038 -9.248 1.00 85.56 87 GLN A C 1
ATOM 620 O O . GLN A 1 87 ? 16.957 -16.761 -8.256 1.00 85.56 87 GLN A O 1
ATOM 625 N N . ALA A 1 88 ? 16.003 -16.099 -10.178 1.00 83.81 88 ALA A N 1
ATOM 626 C CA . ALA A 1 88 ? 14.864 -17.017 -10.114 1.00 83.81 88 ALA A CA 1
ATOM 627 C C . ALA A 1 88 ? 15.271 -18.487 -10.325 1.00 83.81 88 ALA A C 1
ATOM 629 O O . ALA A 1 88 ? 14.649 -19.387 -9.760 1.00 83.81 88 ALA A O 1
ATOM 630 N N . GLY A 1 89 ? 16.317 -18.731 -11.122 1.00 76.19 89 GLY A N 1
ATOM 631 C CA . GLY A 1 89 ? 16.904 -20.061 -11.317 1.00 76.19 89 GLY A CA 1
ATOM 632 C C . GLY A 1 89 ? 17.913 -20.464 -10.238 1.00 76.19 89 GLY A C 1
ATOM 633 O O . GLY A 1 89 ? 18.195 -21.651 -10.066 1.00 76.19 89 GLY A O 1
ATOM 634 N N . ALA A 1 90 ? 18.455 -19.499 -9.492 1.00 71.81 90 ALA A N 1
ATOM 635 C CA . ALA A 1 90 ? 19.264 -19.794 -8.325 1.00 71.81 90 ALA A CA 1
ATOM 636 C C . ALA A 1 90 ? 18.356 -20.356 -7.225 1.00 71.81 90 ALA A C 1
ATOM 638 O O . ALA A 1 90 ? 17.379 -19.720 -6.825 1.00 71.81 90 ALA A O 1
ATOM 639 N N . ALA A 1 91 ? 18.693 -21.540 -6.699 1.00 68.75 91 ALA A N 1
ATOM 640 C CA . ALA A 1 91 ? 18.123 -21.975 -5.430 1.00 68.75 91 ALA A CA 1
ATOM 641 C C . ALA A 1 91 ? 18.270 -20.807 -4.439 1.00 68.75 91 ALA A C 1
ATOM 643 O O . ALA A 1 91 ? 19.346 -20.190 -4.428 1.00 68.75 91 ALA A O 1
ATOM 644 N N . PRO A 1 92 ? 17.224 -20.472 -3.649 1.00 64.69 92 PRO A N 1
ATOM 645 C CA . PRO A 1 92 ? 17.345 -19.447 -2.624 1.00 64.69 92 PRO A CA 1
ATOM 646 C C . PRO A 1 92 ? 18.646 -19.739 -1.891 1.00 64.69 92 PRO A C 1
ATOM 648 O O . PRO A 1 92 ? 18.820 -20.911 -1.537 1.00 64.69 92 PRO A O 1
ATOM 651 N N . PRO A 1 93 ? 19.574 -18.771 -1.738 1.00 64.44 93 PRO A N 1
ATOM 652 C CA . PRO A 1 93 ? 20.793 -19.024 -0.990 1.00 64.44 93 PRO A CA 1
ATOM 653 C C . PRO A 1 93 ? 20.307 -19.598 0.324 1.00 64.44 93 PRO A C 1
ATOM 655 O O . PRO A 1 93 ? 19.588 -18.899 1.041 1.00 64.44 93 PRO A O 1
ATOM 658 N N . GLU A 1 94 ? 20.546 -20.898 0.532 1.00 57.56 94 GLU A N 1
ATOM 659 C CA . GLU A 1 94 ? 20.061 -21.630 1.689 1.00 57.56 94 GLU A CA 1
ATOM 660 C C . GLU A 1 94 ? 20.535 -20.790 2.840 1.00 57.56 94 GLU A C 1
ATOM 662 O O . GLU A 1 94 ? 21.748 -20.672 3.006 1.00 57.56 94 GLU A O 1
ATOM 667 N N . ALA A 1 95 ? 19.596 -20.055 3.454 1.00 58.47 95 ALA A N 1
ATOM 668 C CA . ALA A 1 95 ? 19.932 -18.866 4.205 1.00 58.47 95 ALA A CA 1
ATOM 669 C C . ALA A 1 95 ? 20.960 -19.330 5.207 1.00 58.47 95 ALA A C 1
ATOM 671 O O . ALA A 1 95 ? 20.605 -20.093 6.111 1.00 58.47 95 ALA A O 1
ATOM 672 N N . ALA A 1 96 ? 22.226 -18.976 4.961 1.00 56.06 96 ALA A N 1
ATOM 673 C CA . ALA A 1 96 ? 23.329 -19.375 5.793 1.00 56.06 96 ALA A CA 1
ATOM 674 C C . ALA A 1 96 ? 22.984 -18.678 7.084 1.00 56.06 96 ALA A C 1
ATOM 676 O O . ALA A 1 96 ? 23.153 -17.462 7.197 1.00 56.06 96 ALA A O 1
ATOM 677 N N . ARG A 1 97 ? 22.293 -19.410 7.969 1.00 57.53 97 ARG A N 1
ATOM 678 C CA . ARG A 1 97 ? 21.723 -18.846 9.178 1.00 57.53 97 ARG A CA 1
ATOM 679 C C . ARG A 1 97 ? 22.918 -18.162 9.802 1.00 57.53 97 ARG A C 1
ATOM 681 O O . ARG A 1 97 ? 23.896 -18.877 10.047 1.00 57.53 97 ARG A O 1
ATOM 688 N N . PRO A 1 98 ? 22.890 -16.828 9.989 1.00 65.62 98 PRO A N 1
ATOM 689 C CA . PRO A 1 98 ? 24.010 -16.159 10.619 1.00 65.62 98 PRO A CA 1
ATOM 690 C C . PRO A 1 98 ? 24.318 -16.975 11.874 1.00 65.62 98 PRO A C 1
ATOM 692 O O . PRO A 1 98 ? 23.359 -17.348 12.572 1.00 65.62 98 PRO A O 1
ATOM 695 N N . PRO A 1 99 ? 25.584 -17.394 12.076 1.00 70.69 99 PRO A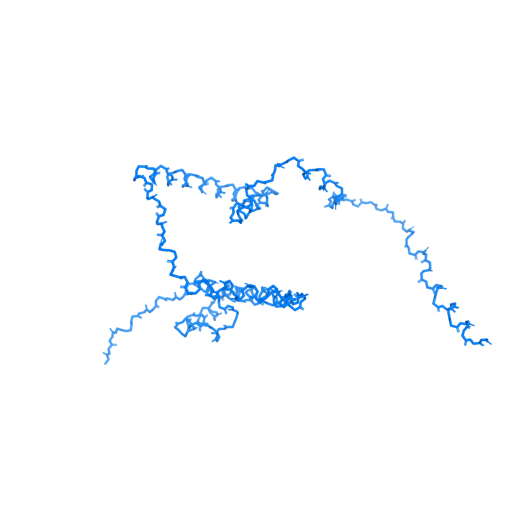 N 1
ATOM 696 C CA . PRO A 1 99 ? 25.938 -18.335 13.127 1.00 70.69 99 PRO A CA 1
ATOM 697 C C . PRO A 1 99 ? 25.271 -17.846 14.402 1.00 70.69 99 PRO A C 1
ATOM 699 O O . PRO A 1 99 ? 25.457 -16.691 14.788 1.00 70.69 99 PRO A O 1
ATOM 702 N N . ARG A 1 100 ? 24.381 -18.672 14.978 1.00 62.59 100 ARG A N 1
ATOM 703 C CA . ARG A 1 100 ? 23.604 -18.258 16.150 1.00 62.59 100 ARG A CA 1
ATOM 704 C C . ARG A 1 100 ? 24.619 -17.791 17.193 1.00 62.59 100 ARG A C 1
ATOM 706 O O . ARG A 1 100 ? 25.425 -18.624 17.612 1.00 62.59 100 ARG A O 1
ATOM 713 N N . PRO A 1 101 ? 24.606 -16.512 17.611 1.00 61.31 101 PRO A N 1
ATOM 714 C CA . PRO A 1 101 ? 25.515 -16.075 18.652 1.00 61.31 101 PRO A CA 1
ATOM 715 C C . PRO A 1 101 ? 25.245 -16.927 19.899 1.00 61.31 101 PRO A C 1
ATOM 717 O O . PRO A 1 101 ? 24.082 -17.281 20.159 1.00 61.31 101 PRO A O 1
ATOM 720 N N . PRO A 1 102 ? 26.284 -17.302 20.661 1.00 70.31 102 PRO A N 1
ATOM 721 C CA . PRO A 1 102 ? 26.121 -18.123 21.851 1.00 70.31 102 PRO A CA 1
ATOM 722 C C . PRO A 1 102 ? 25.077 -17.488 22.780 1.00 70.31 102 PRO A C 1
ATOM 724 O O . PRO A 1 102 ? 25.018 -16.268 22.946 1.00 70.31 102 PRO A O 1
ATOM 727 N N . ALA A 1 103 ? 24.220 -18.312 23.393 1.00 63.25 103 ALA A N 1
ATOM 728 C CA . ALA A 1 103 ? 23.020 -17.867 24.116 1.00 63.25 103 ALA A CA 1
ATOM 729 C C . ALA A 1 103 ? 23.278 -16.825 25.230 1.00 63.25 103 ALA A C 1
ATOM 731 O O . ALA A 1 103 ? 22.351 -16.124 25.647 1.00 63.25 103 ALA A O 1
ATOM 732 N N . ALA A 1 104 ? 24.521 -16.707 25.702 1.00 60.84 104 ALA A N 1
ATOM 733 C CA . ALA A 1 104 ? 24.960 -15.693 26.656 1.00 60.84 104 ALA A CA 1
ATOM 734 C C . ALA A 1 104 ? 24.991 -14.269 26.057 1.00 60.84 104 ALA A C 1
ATOM 736 O O . ALA A 1 104 ? 24.623 -13.301 26.727 1.00 60.84 104 ALA A O 1
ATOM 737 N N . GLU A 1 105 ? 25.357 -14.131 24.785 1.00 56.00 105 GLU A N 1
ATOM 738 C CA . GLU A 1 105 ? 25.539 -12.844 24.104 1.00 56.00 105 GLU A CA 1
ATOM 739 C C . GLU A 1 105 ? 24.196 -12.236 23.671 1.00 56.00 105 GLU A C 1
ATOM 741 O O . GLU A 1 105 ? 23.931 -11.048 23.880 1.00 56.00 105 GLU A O 1
ATOM 746 N N . ALA A 1 106 ? 23.263 -13.085 23.227 1.00 55.19 106 ALA A N 1
ATOM 747 C CA . ALA A 1 106 ? 21.896 -12.687 22.882 1.00 55.19 106 ALA A CA 1
ATOM 748 C C . ALA A 1 106 ? 21.090 -12.131 24.077 1.00 55.19 106 ALA A C 1
ATOM 750 O O . ALA A 1 106 ? 20.114 -11.394 23.883 1.00 55.19 106 ALA A O 1
ATOM 751 N N . ARG A 1 107 ? 21.468 -12.485 25.316 1.00 58.47 107 ARG A N 1
ATOM 752 C CA . ARG A 1 107 ? 20.854 -11.957 26.549 1.00 58.47 107 ARG A CA 1
ATOM 753 C C . ARG A 1 107 ? 21.444 -10.603 26.953 1.00 58.47 107 ARG A C 1
ATOM 755 O O . ARG A 1 107 ? 20.686 -9.739 27.390 1.00 58.47 107 ARG A O 1
ATOM 762 N N . ARG A 1 108 ? 22.749 -10.374 26.742 1.00 59.38 108 ARG A N 1
ATOM 763 C CA . ARG A 1 108 ? 23.389 -9.063 26.982 1.00 59.38 108 ARG A CA 1
ATOM 764 C C . ARG A 1 108 ? 22.892 -7.993 26.010 1.00 59.38 108 ARG A C 1
ATOM 766 O O . ARG A 1 108 ? 22.532 -6.905 26.455 1.00 59.38 108 ARG A O 1
ATOM 773 N N . GLY A 1 109 ? 22.774 -8.319 24.720 1.00 56.38 109 GLY A N 1
ATOM 774 C CA . GLY A 1 109 ? 22.297 -7.369 23.705 1.00 56.38 109 GLY A CA 1
ATOM 775 C C . GLY A 1 109 ? 20.863 -6.882 23.950 1.00 56.38 109 GLY A C 1
ATOM 776 O O . GLY A 1 109 ? 20.580 -5.688 23.853 1.00 56.38 109 GLY A O 1
ATOM 777 N N . ARG A 1 110 ? 19.956 -7.778 24.371 1.00 59.94 110 ARG A N 1
ATOM 778 C CA . ARG A 1 110 ? 18.548 -7.427 24.650 1.00 59.94 110 ARG A CA 1
ATOM 779 C C . ARG A 1 110 ? 18.370 -6.516 25.865 1.00 59.94 110 ARG A C 1
ATOM 781 O O . ARG A 1 110 ? 17.474 -5.673 25.861 1.00 59.94 110 ARG A O 1
ATOM 788 N N . ALA A 1 111 ? 19.208 -6.663 26.891 1.00 60.91 111 ALA A N 1
ATOM 789 C CA . ALA A 1 111 ? 19.172 -5.788 28.062 1.00 60.91 111 ALA A CA 1
ATOM 790 C C . ALA A 1 111 ? 19.660 -4.365 27.728 1.00 60.91 111 ALA A C 1
ATOM 792 O O . ALA A 1 111 ? 19.063 -3.392 28.191 1.00 60.91 111 ALA A O 1
ATOM 793 N N . GLY A 1 112 ? 20.691 -4.241 26.884 1.00 59.41 112 GLY A N 1
ATOM 794 C CA . GLY A 1 112 ? 21.188 -2.950 26.395 1.00 59.41 112 GLY A CA 1
ATOM 795 C C . GLY A 1 112 ? 20.196 -2.240 25.470 1.00 59.41 112 GLY A C 1
ATOM 796 O O . GLY A 1 112 ? 19.882 -1.069 25.686 1.00 59.41 112 GLY A O 1
ATOM 797 N N . ALA A 1 113 ? 19.615 -2.967 24.508 1.00 60.59 113 ALA A N 1
ATOM 798 C CA . ALA A 1 113 ? 18.646 -2.418 23.557 1.00 60.59 113 ALA A CA 1
ATOM 799 C C . ALA A 1 113 ? 17.392 -1.849 24.246 1.00 60.59 113 ALA A C 1
ATOM 801 O O . ALA A 1 113 ? 16.919 -0.774 23.886 1.00 60.59 113 ALA A O 1
ATOM 802 N N . ARG A 1 114 ? 16.889 -2.513 25.299 1.00 64.69 114 ARG A N 1
ATOM 803 C CA . ARG A 1 114 ? 15.747 -2.009 26.086 1.00 64.69 114 ARG A CA 1
ATOM 804 C C . ARG A 1 114 ? 16.063 -0.717 26.846 1.00 64.69 114 ARG A C 1
ATOM 806 O O . ARG A 1 114 ? 15.178 0.121 26.996 1.00 64.69 114 ARG A O 1
ATOM 813 N N . ARG A 1 115 ? 17.307 -0.534 27.303 1.00 64.69 115 ARG A N 1
ATOM 814 C CA . ARG A 1 115 ? 17.738 0.704 27.978 1.00 64.69 115 ARG A CA 1
ATOM 815 C C . ARG A 1 115 ? 17.865 1.869 26.996 1.00 64.69 115 ARG A C 1
ATOM 817 O O . ARG A 1 115 ? 17.408 2.964 27.310 1.00 64.69 115 ARG A O 1
ATOM 824 N N . LEU A 1 116 ? 18.402 1.618 25.801 1.00 61.31 116 LEU A N 1
ATOM 825 C CA . LEU A 1 116 ? 18.517 2.630 24.746 1.00 61.31 116 LEU A CA 1
ATOM 826 C C . LEU A 1 116 ? 17.146 3.065 24.208 1.00 61.31 116 LEU A C 1
ATOM 828 O O . LEU A 1 116 ? 16.902 4.263 24.089 1.00 61.31 116 LEU A O 1
ATOM 832 N N . LEU A 1 117 ? 16.216 2.128 23.986 1.00 64.81 117 LEU A N 1
ATOM 833 C CA . LEU A 1 117 ? 14.858 2.464 23.532 1.00 64.81 117 LEU A CA 1
ATOM 834 C C . LEU A 1 117 ? 14.087 3.302 24.570 1.00 64.81 117 LEU A C 1
ATOM 836 O O . LEU A 1 117 ? 13.364 4.230 24.213 1.00 64.81 117 LEU A O 1
ATOM 840 N N . GLY A 1 118 ? 14.261 3.005 25.864 1.00 63.81 118 GLY A N 1
ATOM 841 C CA . GLY A 1 118 ? 13.662 3.786 26.951 1.00 63.81 118 GLY A CA 1
ATOM 842 C C . GLY A 1 118 ? 14.224 5.208 27.059 1.00 63.81 118 GLY A C 1
ATOM 843 O O . GLY A 1 118 ? 13.470 6.143 27.331 1.00 63.81 118 GLY A O 1
ATOM 844 N N . ALA A 1 119 ? 15.526 5.384 26.808 1.00 61.97 119 ALA A N 1
ATOM 845 C CA . ALA A 1 119 ? 16.176 6.694 26.790 1.00 61.97 119 ALA A CA 1
ATOM 846 C C . ALA A 1 119 ? 15.767 7.527 25.561 1.00 61.97 119 ALA A C 1
ATOM 848 O O . ALA A 1 119 ? 15.406 8.694 25.710 1.00 61.97 119 ALA A O 1
ATOM 849 N N . ALA A 1 120 ? 15.729 6.916 24.373 1.00 58.28 120 ALA A N 1
ATOM 850 C CA . ALA A 1 120 ? 15.298 7.572 23.137 1.00 58.28 120 ALA A CA 1
ATOM 851 C C . ALA A 1 120 ? 13.837 8.042 23.211 1.00 58.28 120 ALA A C 1
ATOM 853 O O . ALA A 1 120 ? 13.524 9.165 22.823 1.00 58.28 120 ALA A O 1
ATOM 854 N N . ARG A 1 121 ? 12.945 7.228 23.796 1.00 62.34 121 ARG A N 1
ATOM 855 C CA . ARG A 1 121 ? 11.538 7.606 23.987 1.00 62.34 121 ARG A CA 1
ATOM 856 C C . ARG A 1 121 ? 11.378 8.807 24.924 1.00 62.34 121 ARG A C 1
ATOM 858 O O . ARG A 1 121 ? 10.540 9.653 24.650 1.00 62.34 121 ARG A O 1
ATOM 865 N N . ARG A 1 122 ? 12.196 8.920 25.982 1.00 60.12 122 ARG A N 1
ATOM 866 C CA . ARG A 1 122 ? 12.198 10.107 26.862 1.00 60.12 122 ARG A CA 1
ATOM 867 C C . ARG A 1 122 ? 12.746 11.355 26.175 1.00 60.12 122 ARG A C 1
ATOM 869 O O . ARG A 1 122 ? 12.225 12.435 26.422 1.00 60.12 122 ARG A O 1
ATOM 876 N N . ALA A 1 123 ? 13.759 11.213 25.321 1.00 57.06 123 ALA A N 1
ATOM 877 C CA . ALA A 1 123 ? 14.292 12.330 24.544 1.00 57.06 123 ALA A CA 1
ATOM 878 C C . ALA A 1 123 ? 13.266 12.855 23.522 1.00 57.06 123 ALA A C 1
ATOM 880 O O . ALA A 1 123 ? 13.083 14.062 23.404 1.00 57.06 123 ALA A O 1
ATOM 881 N N . LEU A 1 124 ? 12.534 11.955 22.856 1.00 55.34 124 LEU A N 1
ATOM 882 C CA . LEU A 1 124 ? 11.505 12.307 21.871 1.00 55.34 124 LEU A CA 1
ATOM 883 C C . LEU A 1 124 ? 10.255 12.950 22.488 1.00 55.34 124 LEU A C 1
ATOM 885 O O . LEU A 1 124 ? 9.631 13.785 21.847 1.00 55.34 124 LEU A O 1
ATOM 889 N N . THR A 1 125 ? 9.895 12.606 23.727 1.00 60.41 125 THR A N 1
ATOM 890 C CA . THR A 1 125 ? 8.750 13.232 24.416 1.00 60.41 125 THR A CA 1
ATOM 891 C C . THR A 1 125 ? 9.127 14.465 25.241 1.00 60.41 125 THR A C 1
ATOM 893 O O . THR A 1 125 ? 8.237 15.124 25.768 1.00 60.41 125 THR A O 1
ATOM 896 N N . GLY A 1 126 ? 10.424 14.749 25.416 1.00 56.19 126 GLY A N 1
ATOM 897 C CA . GLY A 1 126 ? 10.920 15.807 26.305 1.00 56.19 126 GLY A CA 1
ATOM 898 C C . GLY A 1 126 ? 11.536 17.025 25.613 1.00 56.19 126 GLY A C 1
ATOM 899 O O . GLY A 1 126 ? 11.671 18.062 26.255 1.00 56.19 126 GLY A O 1
ATOM 900 N N . ALA A 1 127 ? 11.912 16.935 24.335 1.00 47.28 127 ALA A N 1
ATOM 901 C CA . ALA A 1 127 ? 12.604 18.016 23.635 1.00 47.28 127 ALA A CA 1
ATOM 902 C C . ALA A 1 127 ? 11.712 18.657 22.562 1.00 47.28 127 ALA A C 1
ATOM 904 O O . ALA A 1 127 ? 11.730 18.277 21.392 1.00 47.28 127 ALA A O 1
ATOM 905 N N . ALA A 1 128 ? 10.957 19.679 22.965 1.00 54.00 128 ALA A N 1
ATOM 906 C CA . ALA A 1 128 ? 10.463 20.690 22.042 1.00 54.00 128 ALA A CA 1
ATOM 907 C C . ALA A 1 128 ? 11.662 21.523 21.554 1.00 54.00 128 ALA A C 1
ATOM 909 O O . ALA A 1 128 ? 12.062 22.487 22.200 1.00 54.00 128 ALA A O 1
ATOM 910 N N . GLY A 1 129 ? 12.286 21.118 20.448 1.00 49.16 129 GLY A N 1
ATOM 911 C CA . GLY A 1 129 ? 13.308 21.934 19.794 1.00 49.16 129 GLY A CA 1
ATOM 912 C C . GLY A 1 129 ? 14.287 21.131 18.948 1.00 49.16 129 GLY A C 1
ATOM 913 O O . GLY A 1 129 ? 14.934 20.233 19.471 1.00 49.16 129 GLY A O 1
ATOM 914 N N . ALA A 1 130 ? 14.363 21.492 17.660 1.00 47.66 130 ALA A N 1
ATOM 915 C CA . ALA A 1 130 ? 15.403 21.332 16.621 1.00 47.66 130 ALA A CA 1
ATOM 916 C C . ALA A 1 130 ? 16.314 20.074 16.531 1.00 47.66 130 ALA A C 1
ATOM 918 O O . ALA A 1 130 ? 16.785 19.764 15.441 1.00 47.66 130 ALA A O 1
ATOM 919 N N . GLY A 1 131 ? 16.566 19.309 17.594 1.00 45.62 131 GLY A N 1
ATOM 920 C CA . GLY A 1 131 ? 17.441 18.129 17.592 1.00 45.62 131 GLY A CA 1
ATOM 921 C C . GLY A 1 131 ? 16.797 16.840 17.065 1.00 45.62 131 GLY A C 1
ATOM 922 O O . GLY A 1 131 ? 17.509 15.910 16.687 1.00 45.62 131 GLY A O 1
ATOM 923 N N . ALA A 1 132 ? 15.463 16.771 16.992 1.00 47.72 132 ALA A N 1
ATOM 924 C CA . ALA A 1 132 ? 14.748 15.570 16.546 1.00 47.72 132 ALA A CA 1
ATOM 925 C C . ALA A 1 132 ? 15.002 15.229 15.062 1.00 47.72 132 ALA A C 1
ATOM 927 O O . ALA A 1 132 ? 15.025 14.056 14.692 1.00 47.72 132 ALA A O 1
ATOM 928 N N . ALA A 1 133 ? 15.264 16.239 14.227 1.00 50.16 133 ALA A N 1
ATOM 929 C CA . ALA A 1 133 ? 15.499 16.052 12.797 1.00 50.16 133 ALA A CA 1
ATOM 930 C C . ALA A 1 133 ? 16.827 15.325 12.497 1.00 50.16 133 ALA A C 1
ATOM 932 O O . ALA A 1 133 ? 16.867 14.449 11.636 1.00 50.16 133 ALA A O 1
ATOM 933 N N . MET A 1 134 ? 17.906 15.604 13.244 1.00 53.09 134 MET A N 1
ATOM 934 C CA . MET A 1 134 ? 19.192 14.915 13.033 1.00 53.09 134 MET A CA 1
ATOM 935 C C . MET A 1 134 ? 19.154 13.438 13.447 1.00 53.09 134 MET A C 1
ATOM 937 O O . MET A 1 134 ? 19.786 12.599 12.805 1.00 53.09 134 MET A O 1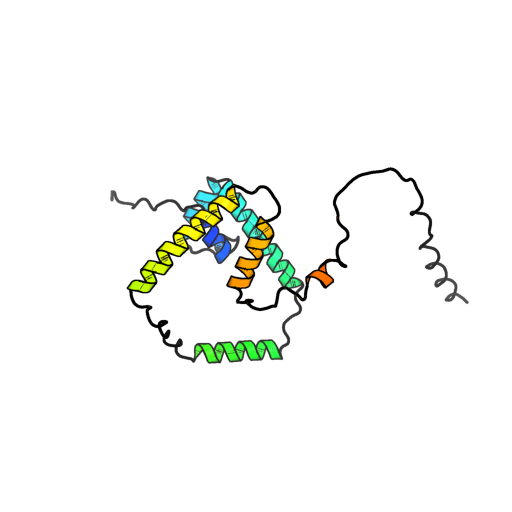
ATOM 941 N N . ALA A 1 135 ? 18.396 13.097 14.493 1.00 50.66 135 ALA A N 1
ATOM 942 C CA . ALA A 1 135 ? 18.278 11.715 14.954 1.00 50.66 135 ALA A CA 1
ATOM 943 C C . ALA A 1 135 ? 17.558 10.817 13.928 1.00 50.66 135 ALA A C 1
ATOM 945 O O . ALA A 1 135 ? 17.941 9.659 13.753 1.00 50.66 135 ALA A O 1
ATOM 946 N N . ALA A 1 136 ? 16.569 11.360 13.210 1.00 51.06 136 ALA A N 1
ATOM 947 C CA . ALA A 1 136 ? 15.863 10.645 12.149 1.00 51.06 136 ALA A CA 1
ATOM 948 C C . ALA A 1 136 ? 16.776 10.349 10.942 1.00 51.06 136 ALA A C 1
ATOM 950 O O . ALA A 1 136 ? 16.806 9.212 10.469 1.00 51.06 136 ALA A O 1
ATOM 951 N N . SER A 1 137 ? 17.590 11.320 10.504 1.00 53.00 137 SER A N 1
ATOM 952 C CA . SER A 1 137 ? 18.540 11.119 9.395 1.00 53.00 137 SER A CA 1
ATOM 953 C C . SER A 1 137 ? 19.629 10.093 9.710 1.00 53.00 137 SER A C 1
ATOM 955 O O . SER A 1 137 ? 19.998 9.310 8.837 1.00 53.00 137 SER A O 1
ATOM 957 N N . LEU A 1 138 ? 20.125 10.037 10.952 1.00 54.34 138 LEU A N 1
ATOM 958 C CA . LEU A 1 138 ? 21.113 9.025 11.348 1.00 54.34 138 LEU A CA 1
ATOM 959 C C . LEU A 1 138 ? 20.510 7.617 11.409 1.00 54.34 138 LEU A C 1
ATOM 961 O O . LEU A 1 138 ? 21.179 6.657 11.028 1.00 54.34 138 LEU A O 1
ATOM 965 N N . MET A 1 139 ? 19.248 7.482 11.832 1.00 57.16 139 MET A N 1
ATOM 966 C CA . MET A 1 139 ? 18.550 6.195 11.760 1.00 57.16 139 MET A CA 1
ATOM 967 C C . MET A 1 139 ? 18.325 5.757 10.313 1.00 57.16 139 MET A C 1
ATOM 969 O O . MET A 1 139 ? 18.552 4.590 10.009 1.00 57.16 139 MET A O 1
ATOM 973 N N . LEU A 1 140 ? 17.934 6.674 9.424 1.00 51.72 140 LEU A N 1
ATOM 974 C CA . LEU A 1 140 ? 17.703 6.358 8.015 1.00 51.72 140 LEU A CA 1
ATOM 975 C C . LEU A 1 140 ? 19.016 6.009 7.291 1.00 51.72 140 LEU A C 1
ATOM 977 O O . LEU A 1 140 ? 19.073 5.010 6.581 1.00 51.72 140 LEU A O 1
ATOM 981 N N . GLY A 1 141 ? 20.099 6.753 7.543 1.00 53.22 141 GLY A N 1
ATOM 982 C CA . GLY A 1 141 ? 21.429 6.462 6.995 1.00 53.22 141 GLY A CA 1
ATOM 983 C C . GLY A 1 141 ? 22.014 5.140 7.500 1.00 53.22 141 GLY A C 1
ATOM 984 O O . GLY A 1 141 ? 22.606 4.391 6.723 1.00 53.22 141 GLY A O 1
ATOM 985 N N . ALA A 1 142 ? 21.789 4.802 8.774 1.00 55.22 142 ALA A N 1
ATOM 986 C CA . ALA A 1 142 ? 22.169 3.501 9.324 1.00 55.22 142 ALA A CA 1
ATOM 987 C C . ALA A 1 142 ? 21.324 2.351 8.747 1.00 55.22 142 ALA A C 1
ATOM 989 O O . ALA A 1 142 ? 21.847 1.259 8.536 1.00 55.22 142 ALA A O 1
ATOM 990 N N . TRP A 1 143 ? 20.039 2.590 8.467 1.00 57.41 143 TRP A N 1
ATOM 991 C CA . TRP A 1 143 ? 19.138 1.593 7.883 1.00 57.41 143 TRP A CA 1
ATOM 992 C C . TRP A 1 143 ? 19.401 1.364 6.383 1.00 57.41 143 TRP A C 1
ATOM 994 O O . TRP A 1 143 ? 19.308 0.230 5.924 1.00 57.41 143 TRP A O 1
ATOM 1004 N N . LEU A 1 144 ? 19.824 2.396 5.640 1.00 54.50 144 LEU A N 1
ATOM 1005 C CA . LEU A 1 144 ? 20.254 2.293 4.235 1.00 54.50 144 LEU A CA 1
ATOM 1006 C C . LEU A 1 144 ? 21.721 1.848 4.046 1.00 54.50 144 LEU A C 1
ATOM 1008 O O . LEU A 1 144 ? 22.187 1.753 2.914 1.00 54.50 144 LEU A O 1
ATOM 1012 N N . GLY A 1 145 ? 22.468 1.569 5.121 1.00 40.59 145 GLY A N 1
ATOM 1013 C CA . GLY A 1 145 ? 23.852 1.083 5.027 1.00 40.59 145 GLY A CA 1
ATOM 1014 C C . GLY A 1 145 ? 24.900 2.152 4.687 1.00 40.59 145 GLY A C 1
ATOM 1015 O O . GLY A 1 145 ? 26.040 1.813 4.376 1.00 40.59 145 GLY A O 1
ATOM 1016 N N . TYR A 1 146 ? 24.566 3.439 4.799 1.00 46.81 146 TYR A N 1
ATOM 1017 C CA . TYR A 1 146 ? 25.477 4.561 4.536 1.00 46.81 146 TYR A CA 1
ATOM 1018 C C . TYR A 1 146 ? 26.324 4.913 5.773 1.00 46.81 146 TYR A C 1
ATOM 1020 O O . TYR A 1 146 ? 26.394 6.057 6.220 1.00 46.81 146 TYR A O 1
ATOM 1028 N N . ALA A 1 147 ? 26.974 3.919 6.375 1.00 47.34 147 ALA A N 1
ATOM 1029 C CA . ALA A 1 147 ? 27.878 4.128 7.503 1.00 47.34 147 ALA A CA 1
ATOM 1030 C C . ALA A 1 147 ? 29.331 4.258 7.020 1.00 47.34 147 ALA A C 1
ATOM 1032 O O . ALA A 1 147 ? 30.119 3.346 7.239 1.00 47.34 147 ALA A O 1
ATOM 1033 N N . ALA A 1 148 ? 29.667 5.369 6.351 1.00 47.28 148 ALA A N 1
ATOM 1034 C CA . ALA A 1 148 ? 31.000 6.000 6.365 1.00 47.28 148 ALA A CA 1
ATOM 1035 C C . ALA A 1 148 ? 31.100 7.123 5.317 1.00 47.28 148 ALA A C 1
ATOM 1037 O O . ALA A 1 148 ? 31.585 6.920 4.208 1.00 47.28 148 ALA A O 1
ATOM 1038 N N . LEU A 1 149 ? 30.731 8.345 5.695 1.00 43.34 149 LEU A N 1
ATOM 1039 C CA . LEU A 1 149 ? 31.384 9.537 5.156 1.00 43.34 149 LEU A CA 1
ATOM 1040 C C . LEU A 1 149 ? 31.931 10.318 6.358 1.00 43.34 149 LEU A C 1
ATOM 1042 O O . LEU A 1 149 ? 31.168 10.591 7.288 1.00 43.34 149 LEU A O 1
ATOM 1046 N N . PRO A 1 150 ? 33.244 10.615 6.416 1.00 45.00 150 PRO A N 1
ATOM 1047 C CA . PRO A 1 150 ? 33.829 11.300 7.558 1.00 45.00 150 PRO A CA 1
ATOM 1048 C C . PRO A 1 150 ? 33.205 12.692 7.701 1.00 45.00 150 PRO A C 1
ATOM 1050 O O . PRO A 1 150 ? 33.152 13.470 6.750 1.00 45.00 150 PRO A O 1
ATOM 1053 N N . ALA A 1 151 ? 32.764 12.999 8.922 1.00 51.69 151 ALA A N 1
ATOM 1054 C CA . ALA A 1 151 ? 32.021 14.192 9.337 1.00 51.69 151 ALA A CA 1
ATOM 1055 C C . ALA A 1 151 ? 32.730 15.552 9.107 1.00 51.69 151 ALA A C 1
ATOM 1057 O O . ALA A 1 151 ? 32.267 16.573 9.604 1.00 51.69 151 ALA A O 1
ATOM 1058 N N . GLY A 1 152 ? 33.842 15.591 8.367 1.00 47.38 152 GLY A N 1
ATOM 1059 C CA . GLY A 1 152 ? 34.629 16.799 8.113 1.00 47.38 152 GLY A CA 1
ATOM 1060 C C . GLY A 1 152 ? 34.368 17.492 6.773 1.00 47.38 152 GLY A C 1
ATOM 1061 O O . GLY A 1 152 ? 34.703 18.663 6.644 1.00 47.38 152 GLY A O 1
ATOM 1062 N N . ALA A 1 153 ? 33.774 16.824 5.777 1.00 47.38 153 ALA A N 1
ATOM 1063 C CA . ALA A 1 153 ? 33.746 17.370 4.412 1.00 47.38 153 ALA A CA 1
ATOM 1064 C C . ALA A 1 153 ? 32.607 18.374 4.130 1.00 47.38 153 ALA A C 1
ATOM 1066 O O . ALA A 1 153 ? 32.748 19.210 3.245 1.00 47.38 153 ALA A O 1
ATOM 1067 N N . ASN A 1 154 ? 31.500 18.345 4.884 1.00 52.75 154 ASN A N 1
ATOM 1068 C CA . ASN A 1 154 ? 30.270 19.050 4.478 1.00 52.75 154 ASN A CA 1
ATOM 1069 C C . ASN A 1 154 ? 29.883 20.283 5.309 1.00 52.75 154 ASN A C 1
ATOM 1071 O O . ASN A 1 154 ? 28.959 20.991 4.918 1.00 52.75 154 ASN A O 1
ATOM 1075 N N . MET A 1 155 ? 30.583 20.611 6.402 1.00 42.84 155 MET A N 1
ATOM 1076 C CA . MET A 1 155 ? 30.277 21.847 7.151 1.00 42.84 155 MET A CA 1
ATOM 1077 C C . MET A 1 155 ? 30.645 23.120 6.369 1.00 42.84 155 MET A C 1
ATOM 1079 O O . MET A 1 155 ? 30.000 24.145 6.552 1.00 42.84 155 MET A O 1
ATOM 1083 N N . ALA A 1 156 ? 31.619 23.054 5.454 1.00 45.25 156 ALA A N 1
ATOM 1084 C CA . ALA A 1 156 ? 31.976 24.186 4.593 1.00 45.25 156 ALA A CA 1
ATOM 1085 C C . ALA A 1 156 ? 31.025 24.355 3.391 1.00 45.25 156 ALA A C 1
ATOM 1087 O O . ALA A 1 156 ? 30.792 25.474 2.950 1.00 45.25 156 ALA A O 1
ATOM 1088 N N . ALA A 1 157 ? 30.442 23.264 2.881 1.00 44.09 157 ALA A N 1
ATOM 1089 C CA . ALA A 1 157 ? 29.546 23.307 1.722 1.00 44.09 157 ALA A CA 1
ATOM 1090 C C . ALA A 1 157 ? 28.102 23.705 2.085 1.00 44.09 157 ALA A C 1
ATOM 1092 O O . ALA A 1 157 ? 27.385 24.247 1.252 1.00 44.09 157 ALA A O 1
ATOM 1093 N N . LEU A 1 158 ? 27.672 23.476 3.332 1.00 43.38 158 LEU A N 1
ATOM 1094 C CA . LEU A 1 158 ? 26.327 23.845 3.793 1.00 43.38 158 LEU A CA 1
ATOM 1095 C C . LEU A 1 158 ? 26.219 25.294 4.295 1.00 43.38 158 LEU A C 1
ATOM 1097 O O . LEU A 1 158 ? 25.105 25.800 4.403 1.00 43.38 158 LEU A O 1
ATOM 1101 N N . SER A 1 159 ? 27.335 25.988 4.564 1.00 46.22 159 SER A N 1
ATOM 1102 C CA . SER A 1 159 ? 27.298 27.388 5.025 1.00 46.22 159 SER A CA 1
ATOM 1103 C C . SER A 1 159 ? 27.120 28.407 3.894 1.00 46.22 159 SER A C 1
ATOM 1105 O O . SER A 1 159 ? 26.812 29.562 4.176 1.00 46.22 159 SER A O 1
ATOM 1107 N N . THR A 1 160 ? 27.318 28.021 2.632 1.00 48.62 160 THR A N 1
ATOM 1108 C CA . THR A 1 160 ? 27.192 28.932 1.480 1.00 48.62 160 THR A CA 1
ATOM 1109 C C . THR A 1 160 ? 25.840 28.835 0.775 1.00 48.62 160 THR A C 1
ATOM 1111 O O . THR A 1 160 ? 25.539 29.681 -0.060 1.00 48.62 160 THR A O 1
ATOM 1114 N N . ALA A 1 161 ? 25.005 27.849 1.119 1.00 44.97 161 ALA A N 1
ATOM 1115 C CA . ALA A 1 161 ? 23.749 27.580 0.414 1.00 44.97 161 ALA A CA 1
ATOM 1116 C C . ALA A 1 161 ? 22.477 28.077 1.132 1.00 44.97 161 ALA A C 1
ATOM 1118 O O . ALA A 1 161 ? 21.389 27.920 0.588 1.00 44.97 161 ALA A O 1
ATOM 1119 N N . PHE A 1 162 ? 22.574 28.675 2.326 1.00 38.91 162 PHE A N 1
ATOM 1120 C CA . PHE A 1 162 ? 21.397 29.135 3.075 1.00 38.91 162 PHE A CA 1
ATOM 1121 C C . PHE A 1 162 ? 21.692 30.404 3.894 1.00 38.91 162 PHE A C 1
ATOM 1123 O O . PHE A 1 162 ? 22.253 30.304 4.988 1.00 38.91 162 PHE A O 1
ATOM 1130 N N . PRO A 1 163 ? 21.290 31.608 3.446 1.00 42.00 163 PRO A N 1
ATOM 1131 C CA . PRO A 1 163 ? 21.054 32.689 4.382 1.00 42.00 163 PRO A CA 1
ATOM 1132 C C . PRO A 1 163 ? 19.741 32.420 5.130 1.00 42.00 163 PRO A C 1
ATOM 1134 O O . PRO A 1 163 ? 18.693 32.140 4.552 1.00 42.00 163 PRO A O 1
ATOM 1137 N N . ALA A 1 164 ? 19.862 32.460 6.452 1.00 39.41 164 ALA A N 1
ATOM 1138 C CA . ALA A 1 164 ? 18.843 32.235 7.459 1.00 39.41 164 ALA A CA 1
ATOM 1139 C C . ALA A 1 164 ? 17.535 33.011 7.219 1.00 39.41 164 ALA A C 1
ATOM 1141 O O . ALA A 1 164 ? 17.500 34.237 7.279 1.00 39.41 164 ALA A O 1
ATOM 1142 N N . ALA A 1 165 ? 16.430 32.277 7.085 1.00 41.47 165 ALA A N 1
ATOM 1143 C CA . ALA A 1 165 ? 15.092 32.790 7.344 1.00 41.47 165 ALA A CA 1
ATOM 1144 C C . ALA A 1 165 ? 14.820 32.729 8.855 1.00 41.47 165 ALA A C 1
ATOM 1146 O O . ALA A 1 165 ? 14.199 31.792 9.353 1.00 41.47 165 ALA A O 1
ATOM 1147 N N . ALA A 1 166 ? 15.333 33.710 9.595 1.00 40.88 166 ALA A N 1
ATOM 1148 C CA . ALA A 1 166 ? 14.886 33.993 10.954 1.00 40.88 166 ALA A CA 1
ATOM 1149 C C . ALA A 1 166 ? 15.225 35.439 11.340 1.00 40.88 166 ALA A C 1
ATOM 1151 O O . ALA A 1 166 ? 16.302 35.708 11.865 1.00 40.88 166 ALA A O 1
ATOM 1152 N N . GLY A 1 167 ? 14.262 36.343 11.143 1.00 34.94 167 GLY A N 1
ATOM 1153 C CA . GLY A 1 167 ? 14.069 37.461 12.066 1.00 34.94 167 GLY A CA 1
ATOM 1154 C C . GLY A 1 167 ? 14.064 38.874 11.482 1.00 34.94 167 GLY A C 1
ATOM 1155 O O . GLY A 1 167 ? 15.116 39.445 11.239 1.00 34.94 167 GLY A O 1
ATOM 1156 N N . LEU A 1 168 ? 12.853 39.441 11.503 1.00 36.66 168 LEU A N 1
ATOM 1157 C CA . LEU A 1 168 ? 12.506 40.819 11.877 1.00 36.66 168 LEU A CA 1
ATOM 1158 C C . LEU A 1 168 ? 12.497 41.910 10.793 1.00 36.66 168 LEU A C 1
ATOM 1160 O O . LEU A 1 168 ? 13.474 42.206 10.118 1.00 36.66 168 LEU A O 1
ATOM 1164 N N . GLU A 1 169 ? 11.312 42.511 10.712 1.00 46.38 169 GLU A N 1
ATOM 1165 C CA . GLU A 1 169 ? 10.913 43.699 9.971 1.00 46.38 169 GLU A CA 1
ATOM 1166 C C . GLU A 1 169 ? 11.772 44.924 10.306 1.00 46.38 169 GLU A C 1
ATOM 1168 O O . GLU A 1 169 ? 11.967 45.232 11.478 1.00 46.38 169 GLU A O 1
ATOM 1173 N N . THR A 1 170 ? 12.146 45.687 9.277 1.00 38.69 170 THR A N 1
ATOM 1174 C CA . THR A 1 170 ? 12.123 47.158 9.291 1.00 38.69 170 THR A CA 1
ATOM 1175 C C . THR A 1 170 ? 12.055 47.659 7.848 1.00 38.69 170 THR A C 1
ATOM 1177 O O . THR A 1 170 ? 12.999 47.498 7.083 1.00 38.69 170 THR A O 1
ATOM 1180 N N . ASP A 1 171 ? 10.893 48.196 7.488 1.00 45.22 171 ASP A N 1
ATOM 1181 C CA . ASP A 1 171 ? 10.703 49.470 6.788 1.00 45.22 171 ASP A CA 1
ATOM 1182 C C . ASP A 1 171 ? 11.888 50.016 5.954 1.00 45.22 171 ASP A C 1
ATOM 1184 O O . ASP A 1 171 ? 12.784 50.692 6.455 1.00 45.22 171 ASP A O 1
ATOM 1188 N N . ALA A 1 172 ? 11.846 49.725 4.654 1.00 42.81 172 ALA A N 1
ATOM 1189 C CA . ALA A 1 172 ? 12.374 50.528 3.549 1.00 42.81 172 ALA A CA 1
ATOM 1190 C C . ALA A 1 172 ? 11.702 49.950 2.289 1.00 42.81 172 ALA A C 1
ATOM 1192 O O . ALA A 1 172 ? 12.030 48.864 1.828 1.00 42.81 172 ALA A O 1
ATOM 1193 N N . GLY A 1 173 ? 10.6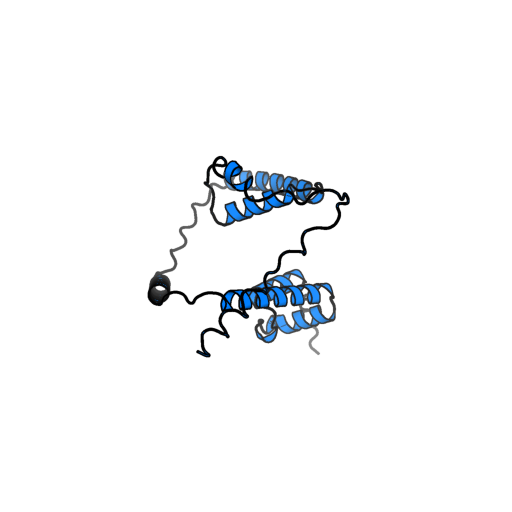01 50.513 1.803 1.00 37.03 173 GLY A N 1
ATOM 1194 C CA . GLY A 1 173 ? 10.637 51.832 1.194 1.00 37.03 173 GLY A CA 1
ATOM 1195 C C . GLY A 1 173 ? 11.186 51.689 -0.223 1.00 37.03 173 GLY A C 1
ATOM 1196 O O . GLY A 1 173 ? 12.376 51.862 -0.429 1.00 37.03 173 GLY A O 1
ATOM 1197 N N . ALA A 1 174 ? 10.296 51.299 -1.141 1.00 48.12 174 ALA A N 1
ATOM 1198 C CA . ALA A 1 174 ? 10.290 51.631 -2.566 1.00 48.12 174 ALA A CA 1
ATOM 1199 C C . ALA A 1 174 ? 11.649 51.802 -3.277 1.00 48.12 174 ALA A C 1
ATOM 1201 O O . ALA A 1 174 ? 12.207 52.880 -3.156 1.00 48.12 174 ALA A O 1
ATOM 1202 N N . ASP A 1 175 ? 12.094 50.821 -4.091 1.00 46.19 175 ASP A N 1
ATOM 1203 C CA . ASP A 1 175 ? 12.655 51.103 -5.443 1.00 46.19 175 ASP A CA 1
ATOM 1204 C C . ASP A 1 175 ? 13.063 49.877 -6.312 1.00 46.19 175 ASP A C 1
ATOM 1206 O O . ASP A 1 175 ? 14.138 49.851 -6.905 1.00 46.19 175 ASP A O 1
ATOM 1210 N N . LEU A 1 176 ? 12.254 48.811 -6.429 1.00 42.94 176 LEU A N 1
ATOM 1211 C CA . LEU A 1 176 ? 12.641 47.647 -7.269 1.00 42.94 176 LEU A CA 1
ATOM 1212 C C . LEU A 1 176 ? 11.620 47.215 -8.333 1.00 42.94 176 LEU A C 1
ATOM 1214 O O . LEU A 1 176 ? 11.802 46.182 -8.968 1.00 42.94 176 LEU A O 1
ATOM 1218 N N . LEU A 1 177 ? 10.593 48.030 -8.598 1.00 43.81 177 LEU A N 1
ATOM 1219 C CA . LEU A 1 177 ? 9.649 47.815 -9.712 1.00 43.81 177 LEU A CA 1
ATOM 1220 C C . LEU A 1 177 ? 9.855 48.790 -10.884 1.00 43.81 177 LEU A C 1
ATOM 1222 O O . LEU A 1 177 ? 8.946 49.003 -11.681 1.00 43.81 177 LEU A O 1
ATOM 1226 N N . SER A 1 178 ? 11.057 49.350 -11.012 1.00 55.38 178 SER A N 1
ATOM 1227 C CA . SER A 1 178 ? 11.405 50.302 -12.069 1.00 55.38 178 SER A CA 1
ATOM 1228 C C . SER A 1 178 ? 12.647 49.849 -12.838 1.00 55.38 178 SER A C 1
ATOM 1230 O O . SER A 1 178 ? 13.666 50.527 -12.787 1.00 55.38 178 SER A O 1
ATOM 1232 N N . GLN A 1 179 ? 12.583 48.727 -13.568 1.00 45.59 179 GLN A N 1
ATOM 1233 C CA . GLN A 1 179 ? 13.390 48.557 -14.788 1.00 45.59 179 GLN A CA 1
ATOM 1234 C C . GLN A 1 179 ? 12.598 47.836 -15.899 1.00 45.59 179 GLN A C 1
ATOM 1236 O O . GLN A 1 179 ? 11.879 46.876 -15.616 1.00 45.59 179 GLN A O 1
ATOM 1241 N N . PRO A 1 180 ? 12.681 48.320 -17.155 1.00 48.62 180 PRO A N 1
ATOM 1242 C CA . PRO A 1 180 ? 11.707 48.035 -18.203 1.00 48.62 180 PRO A CA 1
ATOM 1243 C C . PRO A 1 180 ? 12.096 46.792 -19.013 1.00 48.62 180 PRO A C 1
ATOM 1245 O O . PRO A 1 180 ? 12.723 46.892 -20.062 1.00 48.62 180 PRO A O 1
ATOM 1248 N N . LEU A 1 181 ? 11.681 45.608 -18.567 1.00 46.03 181 LEU A N 1
ATOM 1249 C CA . LEU A 1 181 ? 11.889 44.358 -19.312 1.00 46.03 181 LEU A CA 1
ATOM 1250 C C . LEU A 1 181 ? 10.803 44.108 -20.386 1.00 46.03 181 LEU A C 1
ATOM 1252 O O . LEU A 1 181 ? 10.349 42.984 -20.562 1.00 46.03 181 LEU A O 1
ATOM 1256 N N . PHE A 1 182 ? 10.346 45.164 -21.068 1.00 48.09 182 PHE A N 1
ATOM 1257 C CA . PHE A 1 182 ? 9.361 45.077 -22.161 1.00 48.09 182 PHE A CA 1
ATOM 1258 C C . PHE A 1 182 ? 9.721 45.923 -23.395 1.00 48.09 182 PHE A C 1
ATOM 1260 O O . PHE A 1 182 ? 8.896 46.078 -24.285 1.00 48.09 182 PHE A O 1
ATOM 1267 N N . ALA A 1 183 ? 10.949 46.444 -23.496 1.00 50.22 183 ALA A N 1
ATOM 1268 C CA . ALA A 1 183 ? 11.384 47.201 -24.677 1.00 50.22 183 ALA A CA 1
ATOM 1269 C C . ALA A 1 183 ? 12.038 46.337 -25.778 1.00 50.22 183 ALA A C 1
ATOM 1271 O O . ALA A 1 183 ? 12.399 46.867 -26.822 1.00 50.22 183 ALA A O 1
ATOM 1272 N N . GLU A 1 184 ? 12.194 45.026 -25.574 1.00 49.53 184 GLU A N 1
ATOM 1273 C CA . GLU A 1 184 ? 12.983 44.165 -26.475 1.00 49.53 184 GLU A CA 1
ATOM 1274 C C . GLU A 1 184 ? 12.138 43.216 -27.343 1.00 49.53 184 GLU A C 1
ATOM 1276 O O . GLU A 1 184 ? 12.683 42.364 -28.030 1.00 49.53 184 GLU A O 1
ATOM 1281 N N . ILE A 1 185 ? 10.808 43.376 -27.364 1.00 51.16 185 ILE A N 1
ATOM 1282 C CA . ILE A 1 185 ? 9.923 42.594 -28.254 1.00 51.16 185 ILE A CA 1
ATOM 1283 C C . ILE A 1 185 ? 9.439 43.419 -29.464 1.00 51.16 185 ILE A C 1
ATOM 1285 O O . ILE A 1 185 ? 9.179 42.848 -30.518 1.00 51.16 185 ILE A O 1
ATOM 1289 N N . ASP A 1 186 ? 9.423 44.755 -29.389 1.00 52.50 186 ASP A N 1
ATOM 1290 C CA . ASP A 1 186 ? 8.995 45.596 -30.523 1.00 52.50 186 ASP A CA 1
ATOM 1291 C C . ASP A 1 186 ? 10.105 45.871 -31.559 1.00 52.50 186 ASP A C 1
ATOM 1293 O O . ASP A 1 186 ? 9.813 46.334 -32.659 1.00 52.50 186 ASP A O 1
ATOM 1297 N N . ALA A 1 187 ? 11.373 45.554 -31.268 1.00 54.16 187 ALA A N 1
ATOM 1298 C CA . ALA A 1 187 ? 12.481 45.805 -32.200 1.00 54.16 187 ALA A CA 1
ATOM 1299 C C . ALA A 1 187 ? 12.659 44.716 -33.279 1.00 54.16 187 ALA A C 1
ATOM 1301 O O . ALA A 1 187 ? 13.181 45.013 -34.352 1.00 54.16 187 ALA A O 1
ATOM 1302 N N . GLU A 1 188 ? 12.208 43.476 -33.045 1.00 51.53 188 GLU A N 1
ATOM 1303 C CA . GLU A 1 188 ? 12.327 42.397 -34.044 1.00 51.53 188 GLU A CA 1
ATOM 1304 C C . GLU A 1 188 ? 11.206 42.407 -35.098 1.00 51.53 188 GLU A C 1
ATOM 1306 O O . GLU A 1 188 ? 11.384 41.857 -36.181 1.00 51.53 188 GLU A O 1
ATOM 1311 N N . LEU A 1 189 ? 10.078 43.082 -34.848 1.00 53.91 189 LEU A N 1
ATOM 1312 C CA . LEU A 1 189 ? 8.957 43.139 -35.801 1.00 53.91 189 LEU A CA 1
ATOM 1313 C C . LEU A 1 189 ? 9.117 44.204 -36.899 1.00 53.91 189 LEU A C 1
ATOM 1315 O O . LEU A 1 189 ? 8.431 44.132 -37.917 1.00 53.91 189 LEU A O 1
ATOM 1319 N N . GLU A 1 190 ? 10.026 45.170 -36.741 1.00 58.53 190 GLU A N 1
ATOM 1320 C CA . GLU A 1 190 ? 10.229 46.242 -37.731 1.00 58.53 190 GLU A CA 1
ATOM 1321 C C . GLU A 1 190 ? 11.363 45.947 -38.732 1.00 58.53 190 GLU A C 1
ATOM 1323 O O . GLU A 1 190 ? 11.508 46.647 -39.738 1.00 58.53 190 GLU A O 1
ATOM 1328 N N . GLN A 1 191 ? 12.146 44.885 -38.506 1.00 58.91 191 GLN A N 1
ATOM 1329 C CA . GLN A 1 191 ? 13.238 44.489 -39.400 1.00 58.91 191 GLN A CA 1
ATOM 1330 C C . GLN A 1 191 ? 12.801 43.516 -40.511 1.00 58.91 191 GLN A C 1
ATOM 1332 O O . GLN A 1 191 ? 13.515 43.377 -41.499 1.00 58.91 191 GLN A O 1
ATOM 1337 N N . ASP A 1 192 ? 11.607 42.925 -40.400 1.00 52.66 192 ASP A N 1
ATOM 1338 C CA . ASP A 1 192 ? 11.039 41.987 -41.386 1.00 52.66 192 ASP A CA 1
ATOM 1339 C C . ASP A 1 192 ? 10.091 42.670 -42.403 1.00 52.66 192 ASP A C 1
ATOM 1341 O O . ASP A 1 192 ? 9.464 42.018 -43.237 1.00 52.66 192 ASP A O 1
ATOM 1345 N N . ALA A 1 193 ? 9.976 44.006 -42.349 1.00 61.72 193 ALA A N 1
ATOM 1346 C CA . ALA A 1 193 ? 9.091 44.806 -43.207 1.00 61.72 193 ALA A CA 1
ATOM 1347 C C . ALA A 1 193 ? 9.819 45.819 -44.123 1.00 61.72 193 ALA A C 1
ATOM 1349 O O . ALA A 1 193 ? 9.178 46.730 -44.657 1.00 61.72 193 ALA A O 1
ATOM 1350 N N . ARG A 1 194 ? 11.136 45.681 -44.331 1.00 53.31 194 ARG A N 1
ATOM 1351 C CA . ARG A 1 194 ? 11.912 46.450 -45.326 1.00 53.31 194 ARG A CA 1
ATOM 1352 C C . ARG A 1 194 ? 12.594 45.532 -46.326 1.00 53.31 194 ARG A C 1
ATOM 1354 O O . ARG A 1 194 ? 12.606 45.914 -47.518 1.00 53.31 194 ARG A O 1
#